Protein AF-A0A644TLH0-F1 (afdb_monomer)

Solvent-accessible surface area (backbone atoms only — not comparable to full-atom values): 19184 Å² total; per-residue (Å²): 138,89,79,56,72,70,63,60,71,69,48,55,77,74,59,47,55,54,53,54,54,54,55,51,55,56,54,61,62,62,65,73,78,76,79,79,93,78,91,78,93,72,91,76,80,85,69,83,78,80,77,68,74,78,76,60,63,67,66,48,51,51,38,40,69,68,60,43,52,69,59,49,42,69,74,47,54,71,69,55,54,52,55,47,61,30,88,72,48,37,76,77,41,52,42,67,34,26,18,48,51,24,23,31,54,29,50,41,22,55,78,67,75,42,67,39,34,65,54,43,41,73,63,51,64,52,53,50,44,50,51,16,35,68,54,47,73,67,53,47,50,54,30,55,59,45,30,70,43,74,60,55,37,6,56,50,27,42,52,28,57,69,32,25,84,68,28,36,82,40,37,65,30,51,53,26,21,51,39,13,36,45,52,27,30,54,77,68,69,49,56,55,56,31,65,82,71,36,72,71,39,76,64,53,82,67,37,50,36,48,90,82,37,51,46,78,66,58,80,91,45,36,74,74,73,37,54,51,27,37,60,37,34,46,34,81,60,45,64,39,91,87,78,65,51,33,38,31,47,63,28,29,31,79,45,52,24,36,28,55,29,67,26,66,59,47,42,62,37,56,42,65,84,51,30,66,45,53,23,62,36,63,50,41,5,8,25,40,34,33,37,23,61,93,75,41,29,34,43,37,43,27,13,21,48,43,64,69,62,55,39,36,37,33,34,40,51,45,22,59,42,28,25,30,11,24,32,18,20,59,23,46,29,92,93,43,46,56,29,35,45,37,34,40,36,36,58,92,74,72,39,63,40,39,19,68,65,47,44,71,71,49,110

Nearest PDB structures (foldseek):
  5uvi-assembly1_A  TM=2.320E-01  e=8.375E+00  Homo sapiens
  5k2a-assembly1_A  TM=2.327E-01  e=7.938E+00  unclassified

Mean predicted aligned error: 9.6 Å

Structure (mmCIF, N/CA/C/O backbone):
data_AF-A0A644TLH0-F1
#
_entry.id   AF-A0A644TLH0-F1
#
loop_
_atom_site.group_PDB
_atom_site.id
_atom_site.type_symbol
_atom_site.label_atom_id
_atom_site.label_alt_id
_atom_site.label_comp_id
_atom_site.label_asym_id
_atom_site.label_entity_id
_atom_site.label_seq_id
_atom_site.pdbx_PDB_ins_code
_atom_site.Cartn_x
_atom_site.Cartn_y
_atom_site.Cartn_z
_atom_site.occupancy
_atom_site.B_iso_or_equiv
_atom_site.auth_seq_id
_atom_site.auth_comp_id
_atom_site.auth_asym_id
_atom_site.auth_atom_id
_atom_site.pdbx_PDB_model_num
ATOM 1 N N . MET A 1 1 ? -8.080 41.846 -27.700 1.00 45.34 1 MET A N 1
ATOM 2 C CA . MET A 1 1 ? -7.594 41.627 -29.084 1.00 45.34 1 MET A CA 1
ATOM 3 C C . MET A 1 1 ? -8.784 41.610 -30.032 1.00 45.34 1 MET A C 1
ATOM 5 O O . MET A 1 1 ? -9.662 40.783 -29.834 1.00 45.34 1 MET A O 1
ATOM 9 N N . LYS A 1 2 ? -8.859 42.507 -31.024 1.00 45.31 2 LYS A N 1
ATOM 10 C CA . LYS A 1 2 ? -9.890 42.445 -32.078 1.00 45.31 2 LYS A CA 1
ATOM 11 C C . LYS A 1 2 ? -9.295 41.754 -33.307 1.00 45.31 2 LYS A C 1
ATOM 13 O O . LYS A 1 2 ? -8.494 42.356 -34.011 1.00 45.31 2 LYS A O 1
ATOM 18 N N . LEU A 1 3 ? -9.665 40.497 -33.542 1.00 58.12 3 LEU A N 1
ATOM 19 C CA . LEU A 1 3 ? -9.470 39.839 -34.838 1.00 58.12 3 LEU A CA 1
ATOM 20 C C . LEU A 1 3 ? -10.599 40.282 -35.776 1.00 58.12 3 LEU A C 1
ATOM 22 O O . LEU A 1 3 ? -11.759 40.316 -35.366 1.00 58.12 3 LEU A O 1
ATOM 26 N N . SER A 1 4 ? -10.271 40.646 -37.017 1.00 74.75 4 SER A N 1
ATOM 27 C CA . SER A 1 4 ? -11.284 40.989 -38.018 1.00 74.75 4 SER A CA 1
ATOM 28 C C . SER A 1 4 ? -12.027 39.729 -38.479 1.00 74.75 4 SER A C 1
ATOM 30 O O . SER A 1 4 ? -11.453 38.642 -38.568 1.00 74.75 4 SER A O 1
ATOM 32 N N . LEU A 1 5 ? -13.318 39.870 -38.793 1.00 61.00 5 LEU A N 1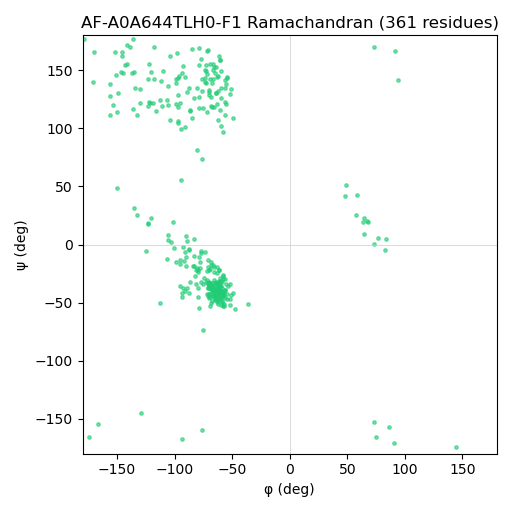
ATOM 33 C CA . LEU A 1 5 ? -14.189 38.762 -39.209 1.00 61.00 5 LEU A CA 1
ATOM 34 C C . LEU A 1 5 ? -13.655 38.025 -40.454 1.00 61.00 5 LEU A C 1
ATOM 36 O O . LEU A 1 5 ? -13.827 36.816 -40.586 1.00 61.00 5 LEU A O 1
ATOM 40 N N . GLN A 1 6 ? -12.931 38.731 -41.327 1.00 62.09 6 GLN A N 1
ATOM 41 C CA . GLN A 1 6 ? -12.282 38.141 -42.501 1.00 62.09 6 GLN A CA 1
ATOM 42 C C . GLN A 1 6 ? -11.127 37.195 -42.132 1.00 62.09 6 GLN A C 1
ATOM 44 O O . GLN A 1 6 ? -10.987 36.147 -42.756 1.00 62.09 6 GLN A O 1
ATOM 49 N N . ALA A 1 7 ? -10.356 37.486 -41.077 1.00 66.25 7 ALA A N 1
ATOM 50 C CA . ALA A 1 7 ? -9.284 36.601 -40.611 1.00 66.25 7 ALA A CA 1
ATOM 51 C C . ALA A 1 7 ? -9.830 35.305 -39.981 1.00 66.25 7 ALA A C 1
ATOM 53 O O . ALA A 1 7 ? -9.238 34.237 -40.125 1.00 66.25 7 ALA A O 1
ATOM 54 N N . PHE A 1 8 ? -10.998 35.369 -39.334 1.00 69.25 8 PHE A N 1
ATOM 55 C CA . PHE A 1 8 ? -11.665 34.190 -38.774 1.00 69.25 8 PHE A CA 1
ATOM 56 C C . PHE A 1 8 ? -12.199 33.249 -39.8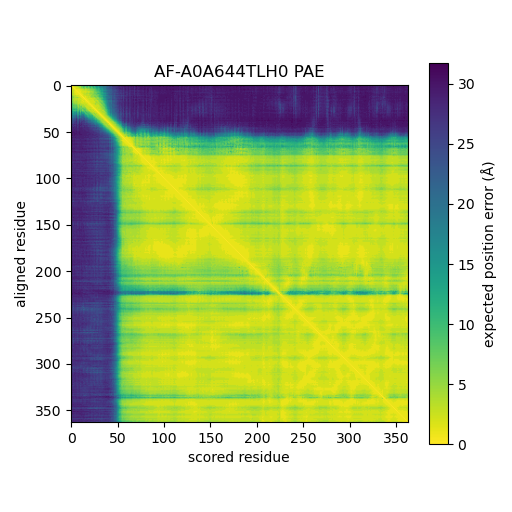66 1.00 69.25 8 PHE A C 1
ATOM 58 O O . PHE A 1 8 ? -12.104 32.024 -39.751 1.00 69.25 8 PHE A O 1
ATOM 65 N N . LEU A 1 9 ? -12.709 33.815 -40.963 1.00 68.12 9 LEU A N 1
ATOM 66 C CA . LEU A 1 9 ? -13.233 33.059 -42.102 1.00 68.12 9 LEU A CA 1
ATOM 67 C C . LEU A 1 9 ? -12.147 32.467 -43.016 1.00 68.12 9 LEU A C 1
ATOM 69 O O . LEU A 1 9 ? -12.481 31.666 -43.886 1.00 68.12 9 LEU A O 1
ATOM 73 N N . ALA A 1 10 ? -10.870 32.790 -42.801 1.00 72.31 10 ALA A N 1
ATOM 74 C CA . ALA A 1 10 ? -9.742 32.174 -43.504 1.00 72.31 10 ALA A CA 1
ATOM 75 C C . ALA A 1 10 ? -9.180 30.928 -42.785 1.00 72.31 10 ALA A C 1
ATOM 77 O O . ALA A 1 10 ? -8.380 30.187 -43.351 1.00 72.31 10 ALA A O 1
ATOM 78 N N . LEU A 1 11 ? -9.596 30.659 -41.541 1.00 66.62 11 LEU A N 1
ATOM 79 C CA . LEU A 1 11 ? -9.111 29.506 -40.776 1.00 66.62 11 LEU A CA 1
ATOM 80 C C . LEU A 1 11 ? -9.715 28.193 -41.291 1.00 66.62 11 LEU A C 1
ATOM 82 O O . LEU A 1 11 ? -10.903 28.134 -41.626 1.00 66.62 11 LEU A O 1
ATOM 86 N N . SER A 1 12 ? -8.922 27.120 -41.291 1.00 65.94 12 SER A N 1
ATOM 87 C CA . SER A 1 12 ? -9.405 25.775 -41.618 1.00 65.94 12 SER A CA 1
ATOM 88 C C . SER A 1 12 ? -10.415 25.268 -40.567 1.00 65.94 12 SER A C 1
ATOM 90 O O . SER A 1 12 ? -10.349 25.681 -39.401 1.00 65.94 12 SER A O 1
ATOM 92 N N . PRO A 1 13 ? -11.353 24.368 -40.934 1.00 70.06 13 PRO A N 1
ATOM 93 C CA . PRO A 1 13 ? -12.424 23.901 -40.047 1.00 70.06 13 PRO A CA 1
ATOM 94 C C . PRO A 1 13 ? -11.982 23.436 -38.643 1.00 70.06 13 PRO A C 1
ATOM 96 O O . PRO A 1 13 ? -12.638 23.829 -37.674 1.00 70.06 13 PRO A O 1
ATOM 99 N N . PRO A 1 14 ? -10.871 22.685 -38.465 1.00 57.22 14 PRO A N 1
ATOM 100 C CA . PRO A 1 14 ? -10.441 22.280 -37.124 1.00 57.22 14 PRO A CA 1
ATOM 101 C C . PRO A 1 14 ? -9.936 23.461 -36.280 1.00 57.22 14 PRO A C 1
ATOM 103 O O . PRO A 1 14 ? -10.187 23.509 -35.078 1.00 57.22 14 PRO A O 1
ATOM 106 N N . LYS A 1 15 ? -9.309 24.474 -36.896 1.00 53.91 15 LYS A N 1
ATOM 107 C CA . LYS A 1 15 ? -8.788 25.654 -36.184 1.00 53.91 15 LYS A CA 1
ATOM 108 C C . LYS A 1 15 ? -9.894 26.620 -35.743 1.00 53.91 15 LYS A C 1
ATOM 110 O O . LYS A 1 15 ? -9.757 27.253 -34.699 1.00 53.91 15 LYS A O 1
ATOM 115 N N . ARG A 1 16 ? -11.026 26.688 -36.462 1.00 65.50 16 ARG A N 1
ATOM 116 C CA . ARG A 1 16 ? -12.204 27.464 -36.012 1.00 65.50 16 ARG A CA 1
ATOM 117 C C . ARG A 1 16 ? -12.857 26.869 -34.768 1.00 65.50 16 ARG A C 1
ATOM 119 O O . ARG A 1 16 ? -13.278 27.623 -33.897 1.00 65.50 16 ARG A O 1
ATOM 126 N N . ARG A 1 17 ? -12.910 25.535 -34.653 1.00 59.62 17 ARG A N 1
ATOM 127 C CA . ARG A 1 17 ? -13.516 24.852 -33.495 1.00 59.62 17 ARG A CA 1
ATOM 128 C C . ARG A 1 17 ? -12.750 25.113 -32.195 1.00 59.62 17 ARG A C 1
ATOM 130 O O . ARG A 1 17 ? -13.375 25.362 -31.171 1.00 59.62 17 ARG A O 1
ATOM 137 N N . ILE A 1 18 ? -11.418 25.149 -32.256 1.00 57.91 18 ILE A N 1
ATOM 138 C CA . ILE A 1 18 ? -10.560 25.444 -31.096 1.00 57.91 18 ILE A CA 1
ATOM 139 C C . ILE A 1 18 ? -10.742 26.897 -30.630 1.00 57.91 18 ILE A C 1
ATOM 141 O O . ILE A 1 18 ? -10.873 27.152 -29.435 1.00 57.91 18 ILE A O 1
ATOM 145 N N . LEU A 1 19 ? -10.824 27.850 -31.565 1.00 55.31 19 LEU A N 1
ATOM 146 C CA . LEU A 1 19 ? -10.970 29.269 -31.224 1.00 55.31 19 LEU A CA 1
ATOM 147 C C . LEU A 1 19 ? -12.356 29.600 -30.633 1.00 55.31 19 LEU A C 1
ATOM 149 O O . LEU A 1 19 ? -12.454 30.411 -29.715 1.00 55.31 19 LEU A O 1
ATOM 153 N N . VAL A 1 20 ? -13.418 28.945 -31.121 1.00 60.56 20 VAL A N 1
ATOM 154 C CA . VAL A 1 20 ? -14.779 29.078 -30.565 1.00 60.56 20 VAL A CA 1
ATOM 155 C C . VAL A 1 20 ? -14.865 28.457 -29.166 1.00 60.56 20 VAL A C 1
ATOM 157 O O . VAL A 1 20 ? -15.481 29.049 -28.284 1.00 60.56 20 VAL A O 1
ATOM 160 N N . GLY A 1 21 ? -14.188 27.327 -28.925 1.00 45.72 21 GLY A N 1
ATOM 161 C CA . GLY A 1 21 ? -14.104 26.714 -27.594 1.00 45.72 21 GLY A CA 1
ATOM 162 C C . GLY A 1 21 ? -13.379 27.592 -26.567 1.00 45.72 21 GLY A C 1
ATOM 163 O O . GLY A 1 21 ? -13.827 27.714 -25.429 1.00 45.72 21 GLY A O 1
ATOM 164 N N . PHE A 1 22 ? -12.307 28.278 -26.977 1.00 46.94 22 PHE A N 1
ATOM 165 C CA . PHE A 1 22 ? -11.545 29.166 -26.091 1.00 46.94 22 PHE A CA 1
ATOM 166 C C . PHE A 1 22 ? -12.316 30.448 -25.728 1.00 46.94 22 PHE A C 1
ATOM 168 O O . PHE A 1 22 ? -12.265 30.903 -24.587 1.00 46.94 22 PHE A O 1
ATOM 175 N N . ALA A 1 23 ? -13.082 31.011 -26.671 1.00 48.94 23 ALA A N 1
ATOM 176 C CA . ALA A 1 23 ? -13.912 32.191 -26.421 1.00 48.94 23 ALA A CA 1
ATOM 177 C C . ALA A 1 23 ? -15.108 31.896 -25.492 1.00 48.94 23 ALA A C 1
ATOM 179 O O . ALA A 1 23 ? -15.481 32.754 -24.691 1.00 48.94 23 ALA A O 1
ATOM 180 N N . LEU A 1 24 ? -15.672 30.682 -25.549 1.00 41.44 24 LEU A N 1
ATOM 181 C CA . LEU A 1 24 ? -16.784 30.276 -24.682 1.00 41.44 24 LEU A CA 1
ATOM 182 C C . LEU A 1 24 ? -16.344 30.070 -23.220 1.00 41.44 24 LEU A C 1
ATOM 184 O O . LEU A 1 24 ? -17.064 30.476 -22.310 1.00 41.44 24 LEU A O 1
ATOM 188 N N . SER A 1 25 ? -15.143 29.526 -22.979 1.00 38.53 25 SER A N 1
ATOM 189 C CA . SER A 1 25 ? -14.607 29.345 -21.615 1.00 38.53 25 SER A CA 1
ATOM 190 C C . SER A 1 25 ? -14.269 30.662 -20.910 1.00 38.53 25 SER A C 1
ATOM 192 O O . SER A 1 25 ? -14.487 30.784 -19.706 1.00 38.53 25 SER A O 1
ATOM 194 N N . VAL A 1 26 ? -13.788 31.674 -21.642 1.00 44.62 26 VAL A N 1
ATOM 195 C CA . VAL A 1 26 ? -13.480 32.996 -21.059 1.00 44.62 26 VAL A CA 1
ATOM 196 C C . VAL A 1 26 ? -14.761 33.763 -20.700 1.00 44.62 26 VAL A C 1
ATOM 198 O O . VAL A 1 26 ? -14.783 34.490 -19.709 1.00 44.62 26 VAL A O 1
ATOM 201 N N . PHE A 1 27 ? -15.857 33.555 -21.437 1.00 38.81 27 PHE A N 1
ATOM 202 C CA . PHE A 1 27 ? -17.151 34.164 -21.109 1.00 38.81 27 PHE A CA 1
ATOM 203 C C . PHE A 1 27 ? -17.842 33.474 -19.920 1.00 38.81 27 PHE A C 1
ATOM 205 O O . PHE A 1 27 ? -18.473 34.147 -19.107 1.00 38.81 27 PHE A O 1
ATOM 212 N N . LEU A 1 28 ? -17.673 32.155 -19.762 1.00 38.03 28 LEU A N 1
ATOM 213 C CA . LEU A 1 28 ? -18.269 31.401 -18.652 1.00 38.03 28 LEU A CA 1
ATOM 214 C C . LEU A 1 28 ? -17.587 31.685 -17.299 1.00 38.03 28 LEU A C 1
ATOM 216 O O . LEU A 1 28 ? -18.261 31.718 -16.273 1.00 38.03 28 LEU A O 1
ATOM 220 N N . PHE A 1 29 ? -16.277 31.963 -17.292 1.00 36.34 29 PHE A N 1
ATOM 221 C CA . PHE A 1 29 ? -15.552 32.356 -16.074 1.00 36.34 29 PHE A CA 1
ATOM 222 C C . PHE A 1 29 ? -15.735 33.836 -15.694 1.00 36.34 29 PHE A C 1
ATOM 224 O O . PHE A 1 29 ? -15.625 34.180 -14.519 1.00 36.34 29 PHE A O 1
ATOM 231 N N . GLY A 1 30 ? -16.066 34.712 -16.650 1.00 32.81 30 GLY A N 1
ATOM 232 C CA . GLY A 1 30 ? -16.293 36.141 -16.395 1.00 32.81 30 GLY A CA 1
ATOM 233 C C . GLY A 1 30 ? -17.651 36.483 -15.765 1.00 32.81 30 GLY A C 1
ATOM 234 O O . GLY A 1 30 ? -17.789 37.541 -15.159 1.00 32.81 30 GLY A O 1
ATOM 235 N N . VAL A 1 31 ? -18.648 35.597 -15.866 1.00 35.03 31 VAL A N 1
ATOM 236 C CA . VAL A 1 31 ? -20.020 35.845 -15.370 1.00 35.03 31 VAL A CA 1
ATOM 237 C C . VAL A 1 31 ? -20.232 35.356 -13.926 1.00 35.03 31 VAL A C 1
ATOM 239 O O . VAL A 1 31 ? -21.165 35.790 -13.259 1.00 35.03 31 VAL A O 1
ATOM 242 N N . ILE A 1 32 ? -19.330 34.533 -13.382 1.00 36.84 32 ILE A N 1
ATOM 243 C CA . ILE A 1 32 ? -19.439 34.011 -12.004 1.00 36.84 32 ILE A CA 1
ATOM 244 C C . ILE A 1 32 ? -18.890 34.997 -10.949 1.00 36.84 32 ILE A C 1
ATOM 246 O O . ILE A 1 32 ? -19.144 34.832 -9.760 1.00 36.84 32 ILE A O 1
ATOM 250 N N . LEU A 1 33 ? -18.218 36.082 -11.354 1.00 34.06 33 LEU A N 1
ATOM 251 C CA . LEU A 1 33 ? -17.591 37.030 -10.421 1.00 34.06 33 LEU A CA 1
ATOM 252 C C . LEU A 1 33 ? -18.373 38.336 -10.178 1.00 34.06 33 LEU A C 1
ATOM 254 O O . LEU A 1 33 ? -17.774 39.314 -9.733 1.00 34.06 33 LEU A O 1
ATOM 258 N N . LEU A 1 34 ? -19.683 38.397 -10.466 1.00 35.44 34 LEU A N 1
ATOM 259 C CA . LEU A 1 34 ? -20.441 39.650 -10.315 1.00 35.44 34 LEU A CA 1
ATOM 260 C C . LEU A 1 34 ? -21.935 39.493 -9.962 1.00 35.44 34 LEU A C 1
ATOM 262 O O . LEU A 1 34 ? -22.784 40.138 -10.562 1.00 35.44 34 LEU A O 1
ATOM 266 N N . VAL A 1 35 ? -22.272 38.670 -8.964 1.00 34.34 35 VAL A N 1
ATOM 267 C CA . VAL A 1 35 ? -23.559 38.710 -8.227 1.00 34.34 35 VAL A CA 1
ATOM 268 C C . VAL A 1 35 ? -23.283 38.133 -6.827 1.00 34.34 35 VAL A C 1
ATOM 270 O O . VAL A 1 35 ? -22.840 37.001 -6.731 1.00 34.34 35 VAL A O 1
ATOM 273 N N . GLY A 1 36 ? -23.453 38.783 -5.679 1.00 30.59 36 GLY A N 1
ATOM 274 C CA . GLY A 1 36 ? -23.939 40.106 -5.337 1.00 30.59 36 GLY A CA 1
ATOM 275 C C . GLY A 1 36 ? -23.670 40.341 -3.842 1.00 30.59 36 GLY A C 1
ATOM 276 O O . GLY A 1 36 ? -23.832 39.444 -3.015 1.00 30.59 36 GLY A O 1
ATOM 277 N N . LEU A 1 37 ? -23.248 41.558 -3.509 1.00 34.75 37 LEU A N 1
ATOM 278 C CA . LEU A 1 37 ? -23.359 42.135 -2.174 1.00 34.75 37 LEU A CA 1
ATOM 279 C C . LEU A 1 37 ? -24.738 42.791 -2.086 1.00 34.75 37 LEU A C 1
ATOM 281 O O . LEU A 1 37 ? -24.991 43.763 -2.790 1.00 34.75 37 LEU A O 1
ATOM 285 N N . SER A 1 38 ? -25.613 42.289 -1.216 1.00 34.06 38 SER A N 1
ATOM 286 C CA . SER A 1 38 ? -26.627 43.133 -0.585 1.00 34.06 38 SER A CA 1
ATOM 287 C C . SER A 1 38 ? -27.083 42.529 0.738 1.00 34.06 38 SER A C 1
ATOM 289 O O . SER A 1 38 ? -27.433 41.354 0.828 1.00 34.06 38 SER A O 1
ATOM 291 N N . ALA A 1 39 ? -27.033 43.366 1.768 1.00 40.16 39 ALA A N 1
ATOM 292 C CA . ALA A 1 39 ? -27.387 43.063 3.140 1.00 40.16 39 ALA A CA 1
ATOM 293 C C . ALA A 1 39 ? -28.897 42.838 3.307 1.00 40.16 39 ALA A C 1
ATOM 295 O O . ALA A 1 39 ? -29.719 43.557 2.741 1.00 40.16 39 ALA A O 1
ATOM 296 N N . SER A 1 40 ? -29.254 41.882 4.162 1.00 34.34 40 SER A N 1
ATOM 297 C CA . SER A 1 40 ? -30.581 41.771 4.763 1.00 34.34 40 SER A CA 1
ATOM 298 C C . SER A 1 40 ? -30.427 41.115 6.131 1.00 34.34 40 SER A C 1
ATOM 300 O O . SER A 1 40 ? -29.962 39.982 6.246 1.00 34.34 40 SER A O 1
ATOM 302 N N . GLY A 1 41 ? -30.726 41.880 7.180 1.00 44.03 41 GLY A N 1
ATOM 303 C CA . GLY A 1 41 ? -30.654 41.423 8.559 1.00 44.03 41 GLY A CA 1
ATOM 304 C C . GLY A 1 41 ? -31.755 40.416 8.870 1.00 44.03 41 GLY A C 1
ATOM 305 O O . GLY A 1 41 ? -32.937 40.701 8.689 1.00 44.03 41 GLY A O 1
ATOM 306 N N . SER A 1 42 ? -31.370 39.268 9.425 1.00 35.16 42 SER A N 1
ATOM 307 C CA . SER A 1 42 ? -32.293 38.365 10.108 1.00 35.16 42 SER A CA 1
ATOM 308 C C . SER A 1 42 ? -31.833 38.160 11.546 1.00 35.16 42 SER A C 1
ATOM 310 O O . SER A 1 42 ? -30.718 37.696 11.783 1.00 35.16 42 SER A O 1
ATOM 312 N N . ARG A 1 43 ? -32.712 38.492 12.498 1.00 42.41 43 ARG A N 1
ATOM 313 C CA . ARG A 1 43 ? -32.613 38.120 13.915 1.00 42.41 43 ARG A CA 1
ATOM 314 C C . ARG A 1 43 ? -32.328 36.622 14.042 1.00 42.41 43 ARG A C 1
ATOM 316 O O . ARG A 1 43 ? -33.224 35.807 13.825 1.00 42.41 43 ARG A O 1
ATOM 323 N N . THR A 1 44 ? -31.117 36.266 14.449 1.00 35.31 44 THR A N 1
ATOM 324 C CA . THR A 1 44 ? -30.821 34.938 14.981 1.00 35.31 44 THR A CA 1
ATOM 325 C C . THR A 1 44 ? -31.377 34.871 16.397 1.00 35.31 44 THR A C 1
ATOM 327 O O . THR A 1 44 ? -30.988 35.645 17.266 1.00 35.31 44 THR A O 1
ATOM 330 N N . LYS A 1 45 ? -32.341 33.975 16.624 1.00 41.00 45 LYS A N 1
ATOM 331 C CA . LYS A 1 45 ? -32.659 33.514 17.976 1.00 41.00 45 LYS A CA 1
ATOM 332 C C . LYS A 1 45 ? -31.442 32.737 18.470 1.00 41.00 45 LYS A C 1
ATOM 334 O O . LYS A 1 45 ? -31.079 31.737 17.852 1.00 41.00 45 LYS A O 1
ATOM 339 N N . ASP A 1 46 ? -30.835 33.217 19.546 1.00 34.84 46 ASP A N 1
ATOM 340 C CA . ASP A 1 46 ? -29.766 32.535 20.264 1.00 34.84 46 ASP A CA 1
ATOM 341 C C . ASP A 1 46 ? -30.281 31.184 20.771 1.00 34.84 46 ASP A C 1
ATOM 343 O O . ASP A 1 46 ? -31.021 31.098 21.752 1.00 34.84 46 ASP A O 1
ATOM 347 N N . PHE A 1 47 ? -29.916 30.110 20.074 1.00 38.91 47 PHE A N 1
ATOM 348 C CA . PHE A 1 47 ? -29.935 28.781 20.664 1.00 38.91 47 PHE A CA 1
ATOM 349 C C . PHE A 1 47 ? -28.683 28.666 21.536 1.00 38.91 47 PHE A C 1
ATOM 351 O O . PHE A 1 47 ? -27.586 28.923 21.031 1.00 38.91 47 PHE A O 1
ATOM 358 N N . PRO A 1 48 ? -28.800 28.299 22.823 1.00 43.91 48 PRO A N 1
ATOM 359 C CA . PRO A 1 48 ? -27.629 28.108 23.657 1.00 43.91 48 PRO A CA 1
ATOM 360 C C . PRO A 1 48 ? -26.785 26.994 23.039 1.00 43.91 48 PRO A C 1
ATOM 362 O O . PRO A 1 48 ? -27.222 25.846 22.932 1.00 43.91 48 PRO A O 1
ATOM 365 N N . ALA A 1 49 ? -25.576 27.349 22.607 1.00 39.94 49 ALA A N 1
ATOM 366 C CA . ALA A 1 49 ? -24.558 26.374 22.277 1.00 39.94 49 ALA A CA 1
ATOM 367 C C . ALA A 1 49 ? -24.365 25.499 23.519 1.00 39.94 49 ALA A C 1
ATOM 369 O O . ALA A 1 49 ? -23.910 25.977 24.558 1.00 39.94 49 ALA A O 1
ATOM 370 N N . SER A 1 50 ? -24.764 24.231 23.421 1.00 39.25 50 SER A N 1
ATOM 371 C CA . SER A 1 50 ? -24.412 23.205 24.395 1.00 39.25 50 SER A CA 1
ATOM 372 C C . SER A 1 50 ? -22.885 23.146 24.449 1.00 39.25 50 SER A C 1
ATOM 374 O O . SER A 1 50 ? -22.230 22.543 23.600 1.00 39.25 50 SER A O 1
ATOM 376 N N . GLN A 1 51 ? -22.309 23.845 25.425 1.00 38.09 51 GLN A N 1
ATOM 377 C CA . GLN A 1 51 ? -20.914 23.705 25.804 1.00 38.09 51 GLN A CA 1
ATOM 378 C C . GLN A 1 51 ? -20.799 22.408 26.598 1.00 38.09 51 GLN A C 1
ATOM 380 O O . GLN A 1 51 ? -20.693 22.417 27.822 1.00 38.09 51 GLN A O 1
ATOM 385 N N . ASN A 1 52 ? -20.873 21.271 25.906 1.00 48.38 52 ASN A N 1
ATOM 386 C CA . ASN A 1 52 ? -20.385 20.041 26.504 1.00 48.38 52 ASN A CA 1
ATOM 387 C C . ASN A 1 52 ? -18.878 20.235 26.725 1.00 48.38 52 ASN A C 1
ATOM 389 O O . ASN A 1 52 ? -18.172 20.541 25.756 1.00 48.38 52 ASN A O 1
ATOM 393 N N . PRO A 1 53 ? -18.379 20.132 27.970 1.00 56.16 53 PRO A N 1
ATOM 394 C CA . PRO A 1 53 ? -16.953 20.244 28.227 1.00 56.16 53 PRO A CA 1
ATOM 395 C C . PRO A 1 53 ? -16.221 19.217 27.365 1.00 56.16 53 PRO A C 1
ATOM 397 O O . PRO A 1 53 ? -16.693 18.088 27.202 1.00 56.16 53 PRO A O 1
ATOM 400 N N . ALA A 1 54 ? -15.092 19.625 26.781 1.00 56.47 54 ALA A N 1
ATOM 401 C CA . ALA A 1 54 ? -14.264 18.719 25.999 1.00 56.47 54 ALA A CA 1
ATOM 402 C C . ALA A 1 54 ? -13.981 17.462 26.844 1.00 56.47 54 ALA A C 1
ATOM 404 O O . ALA A 1 54 ? -13.599 17.602 28.012 1.00 56.47 54 ALA A O 1
ATOM 405 N N . PRO A 1 55 ? -14.211 16.250 26.307 1.00 61.66 55 PRO A N 1
ATOM 406 C CA . PRO A 1 55 ? -14.022 15.029 27.073 1.00 61.66 55 PRO A CA 1
ATOM 407 C C . PRO A 1 55 ? -12.589 14.972 27.609 1.00 61.66 55 PRO A C 1
ATOM 409 O O . PRO A 1 55 ? -11.631 15.266 26.891 1.00 61.66 55 PRO A O 1
ATOM 412 N N . ASN A 1 56 ? -12.448 14.612 28.887 1.00 77.12 56 ASN A N 1
ATOM 413 C CA . ASN A 1 56 ? -11.148 14.433 29.520 1.00 77.12 56 ASN A CA 1
ATOM 414 C C . ASN A 1 56 ? -10.398 13.299 28.801 1.00 77.12 56 ASN A C 1
ATOM 416 O O . ASN A 1 56 ? -10.748 12.127 28.953 1.00 77.12 56 ASN A O 1
ATOM 420 N N . ILE A 1 57 ? -9.382 13.664 28.014 1.00 68.50 57 ILE A N 1
ATOM 421 C CA . ILE A 1 57 ? -8.600 12.745 27.177 1.00 68.50 57 ILE A CA 1
ATOM 422 C C . ILE A 1 57 ? -8.000 11.604 28.012 1.00 68.50 57 ILE A C 1
ATOM 424 O O . ILE A 1 57 ? -7.965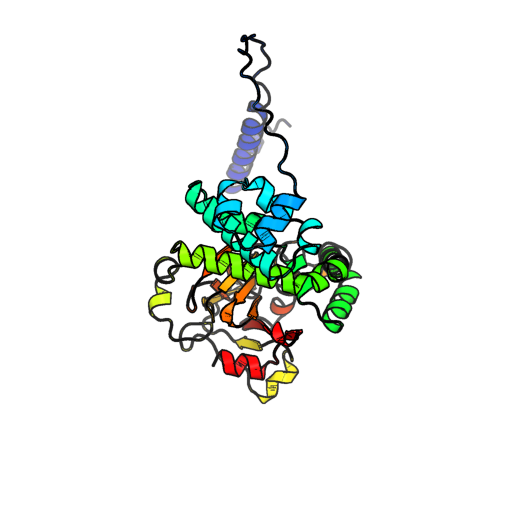 10.473 27.542 1.00 68.50 57 ILE A O 1
ATOM 428 N N . GLU A 1 58 ? -7.611 11.843 29.265 1.00 72.50 58 GLU A N 1
ATOM 429 C CA . GLU A 1 58 ? -7.038 10.798 30.125 1.00 72.50 58 GLU A CA 1
ATOM 430 C C . GLU A 1 58 ? -8.071 9.745 30.551 1.00 72.50 58 GLU A C 1
ATOM 432 O O . GLU A 1 58 ? -7.811 8.544 30.481 1.00 72.50 58 GLU A O 1
ATOM 437 N N . ALA A 1 59 ? -9.284 10.168 30.921 1.00 73.00 59 ALA A N 1
ATOM 438 C CA . ALA A 1 59 ? -10.372 9.237 31.245 1.00 73.00 59 ALA A CA 1
ATOM 439 C C . ALA A 1 59 ? -10.771 8.390 30.022 1.00 73.00 59 ALA A C 1
ATOM 441 O O . ALA A 1 59 ? -11.115 7.207 30.123 1.00 73.00 59 ALA A O 1
ATOM 442 N N . LEU A 1 60 ? -10.674 9.000 28.844 1.00 71.88 60 LEU A N 1
ATOM 443 C CA . LEU A 1 60 ? -10.937 8.360 27.572 1.00 71.88 60 LEU A CA 1
ATOM 444 C C . LEU A 1 60 ? -9.866 7.326 27.202 1.00 71.88 60 LEU A C 1
ATOM 446 O O . LEU A 1 60 ? -10.201 6.201 26.837 1.00 71.88 60 LEU A O 1
ATOM 450 N N . LEU A 1 61 ? -8.587 7.678 27.352 1.00 73.88 61 LEU A N 1
ATOM 451 C CA . LEU A 1 61 ? -7.469 6.749 27.189 1.00 73.88 61 LEU A CA 1
ATOM 452 C C . LEU A 1 61 ? -7.577 5.582 28.177 1.00 73.88 61 LEU A C 1
ATOM 454 O O . LEU A 1 61 ? -7.301 4.446 27.802 1.00 73.88 61 LEU A O 1
ATOM 458 N N . GLY A 1 62 ? -8.064 5.824 29.398 1.00 77.75 62 GLY A N 1
ATOM 459 C CA . GLY A 1 62 ? -8.407 4.766 30.351 1.00 77.75 62 GLY A CA 1
ATOM 460 C C . GLY A 1 62 ? -9.464 3.791 29.816 1.00 77.75 62 GLY A C 1
ATOM 461 O O . GLY A 1 62 ? -9.283 2.579 29.911 1.00 77.75 62 GLY A O 1
ATOM 462 N N . SER A 1 63 ? -10.527 4.300 29.184 1.00 77.25 63 SER A N 1
ATOM 463 C CA . SER A 1 63 ? -11.584 3.468 28.577 1.00 77.25 63 SER A CA 1
ATOM 464 C C . SER A 1 63 ? -11.088 2.673 27.362 1.00 77.25 63 SER A C 1
ATOM 466 O O . SER A 1 63 ? -11.463 1.514 27.186 1.00 77.25 63 SER A O 1
ATOM 468 N N . ILE A 1 64 ? -10.206 3.276 26.557 1.00 80.38 64 ILE A N 1
ATOM 469 C CA . ILE A 1 64 ? -9.537 2.626 25.420 1.00 80.38 64 ILE A CA 1
ATOM 470 C C . ILE A 1 64 ? -8.638 1.486 25.903 1.00 80.38 64 ILE A C 1
ATOM 472 O O . ILE A 1 64 ? -8.747 0.371 25.396 1.00 80.38 64 ILE A O 1
ATOM 476 N N . ARG A 1 65 ? -7.819 1.729 26.932 1.00 80.75 65 ARG A N 1
ATOM 477 C CA . ARG A 1 65 ? -6.952 0.709 27.546 1.00 80.75 65 ARG A CA 1
ATOM 478 C C . ARG A 1 65 ? -7.744 -0.427 28.186 1.00 80.75 65 ARG A C 1
ATOM 480 O O . ARG A 1 65 ? -7.302 -1.570 28.158 1.00 80.75 65 ARG A O 1
ATOM 487 N N . ALA A 1 66 ? -8.923 -0.128 28.729 1.00 80.69 66 ALA A N 1
ATOM 488 C CA . ALA A 1 66 ? -9.847 -1.134 29.246 1.00 80.69 66 ALA A CA 1
ATOM 489 C C . ALA A 1 66 ? -10.562 -1.935 28.138 1.00 80.69 66 ALA A C 1
ATOM 491 O O . ALA A 1 66 ? -11.287 -2.878 28.445 1.00 80.69 66 ALA A O 1
ATOM 492 N N . GLY A 1 67 ? -10.395 -1.563 26.862 1.00 79.25 67 GLY A N 1
ATOM 493 C CA . GLY A 1 67 ? -11.028 -2.238 25.729 1.00 79.25 67 GLY A CA 1
ATOM 494 C C . GLY A 1 67 ? -12.548 -2.068 25.667 1.00 79.25 67 GLY A C 1
ATOM 495 O O . GLY A 1 67 ? -13.219 -2.858 25.005 1.00 79.25 67 GLY A O 1
ATOM 496 N N . ASN A 1 68 ? -13.111 -1.062 26.347 1.00 85.94 68 ASN A N 1
ATOM 497 C CA . ASN A 1 68 ? -14.557 -0.852 26.397 1.00 85.94 68 ASN A CA 1
ATOM 498 C C . ASN A 1 68 ? -15.052 -0.146 25.125 1.00 85.94 68 ASN A C 1
ATOM 500 O O . ASN A 1 68 ? -15.234 1.072 25.087 1.00 85.94 68 ASN A O 1
ATOM 504 N N . LEU A 1 69 ? -15.236 -0.934 24.068 1.00 83.81 69 LEU A N 1
ATOM 505 C CA . LEU A 1 69 ? -15.626 -0.462 22.742 1.00 83.81 69 LEU A CA 1
ATOM 506 C C . LEU A 1 69 ? -16.953 0.310 22.752 1.00 83.81 69 LEU A C 1
ATOM 508 O O . LEU A 1 69 ? -17.019 1.401 22.188 1.00 83.81 69 LEU A O 1
ATOM 512 N N . ASP A 1 70 ? -17.965 -0.194 23.459 1.00 83.81 70 ASP A N 1
ATOM 513 C CA . ASP A 1 70 ? -19.284 0.442 23.546 1.00 83.81 70 ASP A CA 1
ATOM 514 C C . ASP A 1 70 ? -19.200 1.835 24.176 1.00 83.81 70 ASP A C 1
ATOM 516 O O . ASP A 1 70 ? -19.801 2.791 23.673 1.00 83.81 70 ASP A O 1
ATOM 520 N N . ALA A 1 71 ? -18.405 1.988 25.240 1.00 83.19 71 ALA A N 1
ATOM 521 C CA . ALA A 1 71 ? -18.176 3.287 25.863 1.00 83.19 71 ALA A CA 1
ATOM 522 C C . ALA A 1 71 ? -17.500 4.267 24.895 1.00 83.19 71 ALA A C 1
ATOM 524 O O . ALA A 1 71 ? -17.879 5.434 24.840 1.00 83.19 71 ALA A O 1
ATOM 525 N N . ILE A 1 72 ? -16.537 3.816 24.089 1.00 82.00 72 ILE A N 1
ATOM 526 C CA . ILE A 1 72 ? -15.843 4.662 23.104 1.00 82.00 72 ILE A CA 1
ATOM 527 C C . ILE A 1 72 ? -16.807 5.077 21.989 1.00 82.00 72 ILE A C 1
ATOM 529 O O . ILE A 1 72 ? -16.915 6.261 21.666 1.00 82.00 72 ILE A O 1
ATOM 533 N N . VAL A 1 73 ? -17.542 4.118 21.423 1.00 83.06 73 VAL A N 1
ATOM 534 C CA . VAL A 1 73 ? -18.483 4.351 20.319 1.00 83.06 73 VAL A CA 1
ATOM 535 C C . VAL A 1 73 ? -19.635 5.255 20.751 1.00 83.06 73 VAL A C 1
ATOM 537 O O . VAL A 1 73 ? -20.119 6.051 19.946 1.00 83.06 73 VAL A O 1
ATOM 540 N N . THR A 1 74 ? -20.069 5.199 22.007 1.00 85.88 74 THR A N 1
ATOM 541 C CA . THR A 1 74 ? -21.112 6.097 22.521 1.00 85.88 74 THR A CA 1
ATOM 542 C C . THR A 1 74 ? -20.567 7.479 22.880 1.00 85.88 74 THR A C 1
ATOM 544 O O . THR A 1 74 ? -21.159 8.479 22.471 1.00 85.88 74 THR A O 1
ATOM 547 N N . SER A 1 75 ? -19.426 7.556 23.571 1.00 85.94 75 SER A N 1
ATOM 548 C CA . SER A 1 75 ? -18.903 8.813 24.129 1.00 85.94 75 SER A CA 1
ATOM 549 C C . SER A 1 75 ? -18.126 9.689 23.146 1.00 85.94 75 SER A C 1
ATOM 551 O O . SER A 1 75 ? -18.116 10.908 23.313 1.00 85.94 75 SER A O 1
ATOM 553 N N . LEU A 1 76 ? -17.498 9.115 22.113 1.00 88.38 76 LEU A N 1
ATOM 554 C CA . LEU A 1 76 ? -16.663 9.879 21.186 1.00 88.38 76 LEU A CA 1
ATOM 555 C C . LEU A 1 76 ? -17.357 10.265 19.898 1.00 88.38 76 LEU A C 1
ATOM 557 O O . LEU A 1 76 ? -18.090 9.482 19.284 1.00 88.38 76 LEU A O 1
ATOM 561 N N . SER A 1 77 ? -17.045 11.471 19.423 1.00 92.81 77 SER A N 1
ATOM 562 C CA . SER A 1 77 ? -17.314 11.834 18.042 1.00 92.81 77 SER A CA 1
ATOM 563 C C . SER A 1 77 ? -16.276 11.204 17.109 1.00 92.81 77 SER A C 1
ATOM 565 O O . SER A 1 77 ? -15.157 10.866 17.497 1.00 92.81 77 SER A O 1
ATOM 567 N N . ILE A 1 78 ? -16.624 11.105 15.827 1.00 93.38 78 ILE A N 1
ATOM 568 C CA . ILE A 1 78 ? -15.669 10.707 14.784 1.00 93.38 78 ILE A CA 1
ATOM 569 C C . ILE A 1 78 ? -14.454 11.641 14.774 1.00 93.38 78 ILE A C 1
ATOM 571 O O . ILE A 1 78 ? -13.331 11.181 14.603 1.00 93.38 78 ILE A O 1
ATOM 575 N N . THR A 1 79 ? -14.662 12.942 14.979 1.00 94.31 79 THR A N 1
ATOM 576 C CA . THR A 1 79 ? -13.577 13.929 15.013 1.00 94.31 79 THR A CA 1
ATOM 577 C C . THR A 1 79 ? -12.592 13.644 16.144 1.00 94.31 79 THR A C 1
ATOM 579 O O . THR A 1 79 ? -11.390 13.789 15.940 1.00 94.31 79 THR A O 1
ATOM 582 N N . ASP A 1 80 ? -13.076 13.199 17.303 1.00 92.50 80 ASP A N 1
ATOM 583 C CA . ASP A 1 80 ? -12.216 12.863 18.441 1.00 92.50 80 ASP A CA 1
ATOM 584 C C . ASP A 1 80 ? -11.385 11.612 18.152 1.00 92.50 80 ASP A C 1
ATOM 586 O O . ASP A 1 80 ? -10.169 11.633 18.328 1.00 92.50 80 ASP A O 1
ATOM 590 N N . ILE A 1 81 ? -12.005 10.564 17.598 1.00 92.25 81 ILE A N 1
ATOM 591 C CA . ILE A 1 81 ? -11.286 9.347 17.192 1.00 92.25 81 ILE A CA 1
ATOM 592 C C . ILE A 1 81 ? -10.215 9.681 16.141 1.00 92.25 81 ILE A C 1
ATOM 594 O O . ILE A 1 81 ? -9.070 9.250 16.265 1.00 92.25 81 ILE A O 1
ATOM 598 N N . LYS A 1 82 ? -10.543 10.515 15.142 1.00 94.62 82 LYS A N 1
ATOM 599 C CA . LYS A 1 82 ? -9.570 10.968 14.134 1.00 94.62 82 LYS A CA 1
ATOM 600 C C . LYS A 1 82 ? -8.381 11.701 14.758 1.00 94.62 82 LYS A C 1
ATOM 602 O O . LYS A 1 82 ? -7.256 11.490 14.319 1.00 94.62 82 LYS A O 1
ATOM 607 N N . LYS A 1 83 ? -8.610 12.548 15.767 1.00 93.19 83 LYS A N 1
ATOM 608 C CA . LYS A 1 83 ? -7.534 13.261 16.477 1.00 93.19 83 LYS A CA 1
ATOM 609 C C . LYS A 1 83 ? -6.621 12.312 17.253 1.00 93.19 83 LYS A C 1
ATOM 611 O O . LYS A 1 83 ? -5.428 12.566 17.305 1.00 93.19 83 LYS A O 1
ATOM 616 N N . LEU A 1 84 ? -7.159 11.236 17.829 1.00 92.81 84 LEU A N 1
ATOM 617 C CA . LEU A 1 84 ? -6.363 10.231 18.549 1.00 92.81 84 LEU A CA 1
ATOM 618 C C . LEU A 1 84 ? -5.501 9.377 17.610 1.00 92.81 84 LEU A C 1
ATOM 620 O O . LEU A 1 84 ? -4.405 8.976 17.982 1.00 92.81 84 LEU A O 1
ATOM 624 N N . ILE A 1 85 ? -5.992 9.116 16.396 1.00 94.56 85 ILE A N 1
ATOM 625 C CA . ILE A 1 85 ? -5.268 8.369 15.356 1.00 94.56 85 ILE A CA 1
ATOM 626 C C . ILE A 1 85 ? -4.233 9.253 14.635 1.00 94.56 85 ILE A C 1
ATOM 628 O O . ILE A 1 85 ? -3.283 8.749 14.040 1.00 94.56 85 ILE A O 1
ATOM 632 N N . ALA A 1 86 ? -4.391 10.576 14.672 1.00 93.25 86 ALA A N 1
ATOM 633 C CA . ALA A 1 86 ? -3.448 11.490 14.045 1.00 93.25 86 ALA A CA 1
ATOM 634 C C . ALA A 1 86 ? -2.095 11.517 14.778 1.00 93.25 86 ALA A C 1
ATOM 636 O O . ALA A 1 86 ? -1.988 11.259 15.976 1.00 93.25 86 ALA A O 1
ATOM 637 N N . PHE A 1 87 ? -1.040 11.880 14.050 1.00 87.50 87 PHE A N 1
ATOM 638 C CA . PHE A 1 87 ? 0.242 12.221 14.660 1.00 87.50 87 PHE A CA 1
ATOM 639 C C . PHE A 1 87 ? 0.143 13.591 15.369 1.00 87.50 87 PHE A C 1
ATOM 641 O O . PHE A 1 87 ? -0.414 14.519 14.778 1.00 87.50 87 PHE A O 1
ATOM 648 N N . PRO A 1 88 ? 0.738 13.774 16.568 1.00 90.69 88 PRO A N 1
ATOM 649 C CA . PRO A 1 88 ? 1.576 12.819 17.306 1.00 90.69 88 PRO A CA 1
ATOM 650 C C . PRO A 1 88 ? 0.819 11.852 18.228 1.00 90.69 88 PRO A C 1
ATOM 652 O O . PRO A 1 88 ? 1.454 10.977 18.805 1.00 90.69 88 PRO A O 1
ATOM 655 N N . GLN A 1 89 ? -0.499 11.982 18.392 1.00 92.69 89 GLN A N 1
ATOM 656 C CA . GLN A 1 89 ? -1.279 11.236 19.389 1.00 92.69 89 GLN A CA 1
ATOM 657 C C . GLN A 1 89 ? -1.173 9.718 19.226 1.00 92.69 89 GLN A C 1
ATOM 659 O O . GLN A 1 89 ? -1.039 9.018 20.224 1.00 92.69 89 GLN A O 1
ATOM 664 N N . ILE A 1 90 ? -1.134 9.203 17.996 1.00 94.75 90 ILE A N 1
ATOM 665 C CA . ILE A 1 90 ? -0.971 7.761 17.768 1.00 94.75 90 ILE A CA 1
ATOM 666 C C . ILE A 1 90 ? 0.315 7.192 18.386 1.00 94.75 90 ILE A C 1
ATOM 668 O O . ILE A 1 90 ? 0.350 6.023 18.753 1.00 94.75 90 ILE A O 1
ATOM 672 N N . ALA A 1 91 ? 1.357 8.011 18.567 1.00 94.25 91 ALA A N 1
ATOM 673 C CA . ALA A 1 91 ? 2.621 7.578 19.157 1.00 94.25 91 ALA A CA 1
ATOM 674 C C . ALA A 1 91 ? 2.521 7.219 20.648 1.00 94.25 91 ALA A C 1
ATOM 676 O O . ALA A 1 91 ? 3.406 6.540 21.160 1.00 94.25 91 ALA A O 1
ATOM 677 N N . SER A 1 92 ? 1.468 7.655 21.348 1.00 92.62 92 SER A N 1
ATOM 678 C CA . SER A 1 92 ? 1.233 7.292 22.751 1.00 92.62 92 SER A CA 1
ATOM 679 C C . SER A 1 92 ? 0.346 6.056 22.922 1.00 92.62 92 SER A C 1
ATOM 681 O O . SER A 1 92 ? 0.106 5.627 24.054 1.00 92.62 92 SER A O 1
ATOM 683 N N . LEU A 1 93 ? -0.150 5.482 21.821 1.00 93.25 93 LEU A N 1
ATOM 684 C CA . LEU A 1 93 ? -1.016 4.311 21.843 1.00 93.25 93 LEU A CA 1
ATOM 685 C C . LEU A 1 93 ? -0.194 3.023 21.802 1.00 93.25 93 LEU A C 1
ATOM 687 O O . LEU A 1 93 ? 0.658 2.830 20.933 1.00 93.25 93 LEU A O 1
ATOM 691 N N . ASP A 1 94 ? -0.516 2.099 22.705 1.00 94.56 94 ASP A N 1
ATOM 692 C CA . ASP A 1 94 ? -0.132 0.700 22.550 1.00 94.56 94 ASP A CA 1
ATOM 693 C C . ASP A 1 94 ? -0.959 0.023 21.436 1.00 94.56 94 ASP A C 1
ATOM 695 O O . ASP A 1 94 ? -1.983 0.542 20.976 1.00 94.56 94 ASP A O 1
ATOM 699 N N . GLY A 1 95 ? -0.523 -1.162 20.998 1.00 95.19 95 GLY A N 1
ATOM 700 C CA . GLY A 1 95 ? -1.194 -1.892 19.920 1.00 95.19 95 GLY A CA 1
ATOM 701 C C . GLY A 1 95 ? -2.646 -2.278 20.240 1.00 95.19 95 GLY A C 1
ATOM 702 O O . GLY A 1 95 ? -3.501 -2.218 19.360 1.00 95.19 95 GLY A O 1
ATOM 703 N N . GLY A 1 96 ? -2.964 -2.620 21.492 1.00 95.50 96 GLY A N 1
ATOM 704 C CA . GLY A 1 96 ? -4.335 -2.943 21.897 1.00 95.50 96 GLY A CA 1
ATOM 705 C C . GLY A 1 96 ? -5.253 -1.728 21.776 1.00 95.50 96 GLY A C 1
ATOM 706 O O . GLY A 1 96 ? -6.304 -1.800 21.137 1.00 95.50 96 GLY A O 1
ATOM 707 N N . SER A 1 97 ? -4.803 -0.590 22.301 1.00 94.88 97 SER A N 1
ATOM 708 C CA . SER A 1 97 ? -5.489 0.699 22.215 1.00 94.88 97 SER A CA 1
ATOM 709 C C . SER A 1 97 ? -5.716 1.140 20.763 1.00 94.88 97 SER A C 1
ATOM 711 O O . SER A 1 97 ? -6.823 1.544 20.398 1.00 94.88 97 SER A O 1
ATOM 713 N N . ALA A 1 98 ? -4.697 1.015 19.907 1.00 97.31 98 ALA A N 1
ATOM 714 C CA . ALA A 1 98 ? -4.801 1.346 18.487 1.00 97.31 98 ALA A CA 1
ATOM 715 C C . ALA A 1 98 ? -5.805 0.446 17.751 1.00 97.31 98 ALA A C 1
ATOM 717 O O . ALA A 1 98 ? -6.639 0.943 16.992 1.00 97.31 98 ALA A O 1
ATOM 718 N N . ARG A 1 99 ? -5.797 -0.864 18.028 1.00 97.88 99 ARG A N 1
ATOM 719 C CA . ARG A 1 99 ? -6.766 -1.812 17.458 1.00 97.88 99 ARG A CA 1
ATOM 720 C C . ARG A 1 99 ? -8.201 -1.478 17.858 1.00 97.88 99 ARG A C 1
ATOM 722 O O . ARG A 1 99 ? -9.084 -1.445 17.001 1.00 97.88 99 ARG A O 1
ATOM 729 N N . VAL A 1 100 ? -8.435 -1.190 19.139 1.00 96.00 100 VAL A N 1
ATOM 730 C CA . VAL A 1 100 ? -9.759 -0.797 19.647 1.00 96.00 100 VAL A CA 1
ATOM 731 C C . VAL A 1 100 ? -10.241 0.486 18.968 1.00 96.00 100 VAL A C 1
ATOM 733 O O . VAL A 1 100 ? -11.385 0.539 18.523 1.00 96.00 100 VAL A O 1
ATOM 736 N N . LEU A 1 101 ? -9.374 1.492 18.812 1.00 96.38 101 LEU A N 1
ATOM 737 C CA . LEU A 1 101 ? -9.719 2.732 18.109 1.00 96.38 101 LEU A CA 1
ATOM 738 C C . LEU A 1 101 ? -10.035 2.510 16.629 1.00 96.38 101 LEU A C 1
ATOM 740 O O . LEU A 1 101 ? -10.973 3.121 16.111 1.00 96.38 101 LEU A O 1
ATOM 744 N N . GLY A 1 102 ? -9.300 1.619 15.960 1.00 97.88 102 GLY A N 1
ATOM 745 C CA . GLY A 1 102 ? -9.581 1.245 14.576 1.00 97.88 102 GLY A CA 1
ATOM 746 C C . GLY A 1 102 ? -10.985 0.666 14.427 1.00 97.88 102 GLY A C 1
ATOM 747 O O . GLY A 1 102 ? -11.782 1.145 13.618 1.00 97.88 102 GLY A O 1
ATOM 748 N N . LYS A 1 103 ? -11.327 -0.300 15.284 1.00 97.88 103 LYS A N 1
ATOM 749 C CA . LYS A 1 103 ? -12.659 -0.913 15.304 1.00 97.88 103 LYS A CA 1
ATOM 750 C C . LYS A 1 103 ? -13.753 0.107 15.645 1.00 97.88 103 LYS A C 1
ATOM 752 O O . LYS A 1 103 ? -14.760 0.185 14.942 1.00 97.88 103 LYS A O 1
ATOM 757 N N . ALA A 1 104 ? -13.518 0.949 16.654 1.00 96.19 104 ALA A N 1
ATOM 758 C CA . ALA A 1 104 ? -14.451 1.990 17.082 1.00 96.19 104 ALA A CA 1
ATOM 759 C C . ALA A 1 104 ? -14.757 3.004 15.971 1.00 96.19 104 ALA A C 1
ATOM 761 O O . ALA A 1 104 ? -15.904 3.425 15.826 1.00 96.19 104 ALA A O 1
ATOM 762 N N . LEU A 1 105 ? -13.761 3.390 15.162 1.00 97.69 105 LEU A N 1
ATOM 763 C CA . LEU A 1 105 ? -13.969 4.302 14.035 1.00 97.69 105 LEU A CA 1
ATOM 764 C C . LEU A 1 105 ? -14.968 3.724 13.024 1.00 97.69 105 LEU A C 1
ATOM 766 O O . LEU A 1 105 ? -15.847 4.447 12.547 1.00 97.69 105 LEU A O 1
ATOM 770 N N . VAL A 1 106 ? -14.843 2.429 12.718 1.00 98.12 106 VAL A N 1
ATOM 771 C CA . VAL A 1 106 ? -15.721 1.733 11.770 1.00 98.12 106 VAL A CA 1
ATOM 772 C C . VAL A 1 106 ? -17.133 1.600 12.324 1.00 98.12 106 VAL A C 1
ATOM 774 O O . VAL A 1 106 ? -18.085 2.000 11.657 1.00 98.12 106 VAL A O 1
ATOM 777 N N . GLU A 1 107 ? -17.280 1.115 13.555 1.00 96.56 107 GLU A N 1
ATOM 778 C CA . GLU A 1 107 ? -18.594 0.968 14.193 1.00 96.56 107 GLU A CA 1
ATOM 779 C C . GLU A 1 107 ? -19.303 2.317 14.337 1.00 96.56 107 GLU A C 1
ATOM 781 O O . GLU A 1 107 ? -20.480 2.448 13.999 1.00 96.56 107 GLU A O 1
ATOM 786 N N . LYS A 1 108 ? -18.573 3.367 14.735 1.00 95.44 108 LYS A N 1
ATOM 787 C CA . LYS A 1 108 ? -19.121 4.725 14.803 1.00 95.44 108 LYS A CA 1
ATOM 788 C C . LYS A 1 108 ? -19.576 5.217 13.431 1.00 95.44 108 LYS A C 1
ATOM 790 O O . LYS A 1 108 ? -20.618 5.870 13.347 1.00 95.44 108 LYS A O 1
ATOM 795 N N . ALA A 1 109 ? -18.825 4.932 12.365 1.00 97.06 109 ALA A N 1
ATOM 796 C CA . ALA A 1 109 ? -19.227 5.291 11.008 1.00 97.06 109 ALA A CA 1
ATOM 797 C C . ALA A 1 109 ? -20.533 4.595 10.612 1.00 97.06 109 ALA A C 1
ATOM 799 O O . ALA A 1 109 ? -21.459 5.281 10.181 1.00 97.06 109 ALA A O 1
ATOM 800 N N . ILE A 1 110 ? -20.628 3.280 10.839 1.00 95.88 110 ILE A N 1
ATOM 801 C CA . ILE A 1 110 ? -21.818 2.471 10.541 1.00 95.88 110 ILE A CA 1
ATOM 802 C C . ILE A 1 110 ? -23.033 2.990 11.321 1.00 95.88 110 ILE A C 1
ATOM 804 O O . ILE A 1 110 ? -24.046 3.327 10.710 1.00 95.88 110 ILE A O 1
ATOM 808 N N . HIS A 1 111 ? -22.918 3.157 12.643 1.00 94.56 111 HIS A N 1
ATOM 809 C CA . HIS A 1 111 ? -24.001 3.685 13.486 1.00 94.56 111 HIS A CA 1
ATOM 810 C C . HIS A 1 111 ? -24.433 5.103 13.096 1.00 94.56 111 HIS A C 1
ATOM 812 O O . HIS A 1 111 ? -25.589 5.473 13.272 1.00 94.56 111 HIS A O 1
ATOM 818 N N . SER A 1 112 ? -23.515 5.900 12.547 1.00 95.06 112 SER A N 1
ATOM 819 C CA . SER A 1 112 ? -23.802 7.265 12.093 1.00 95.06 112 SER A CA 1
ATOM 820 C C . SER A 1 112 ? -24.259 7.336 10.628 1.00 95.06 112 SER A C 1
ATOM 822 O O . SER A 1 112 ? -24.329 8.437 10.081 1.00 95.06 112 SER A O 1
ATOM 824 N N . GLY A 1 113 ? -24.491 6.199 9.958 1.00 96.12 113 GLY A N 1
ATOM 825 C CA . GLY A 1 113 ? -24.869 6.142 8.541 1.00 96.12 113 GLY A CA 1
ATOM 826 C C . GLY A 1 113 ? -23.801 6.677 7.577 1.00 96.12 113 GLY A C 1
ATOM 827 O O . GLY A 1 113 ? -24.109 7.044 6.443 1.00 96.12 113 GLY A O 1
ATOM 828 N N . LYS A 1 114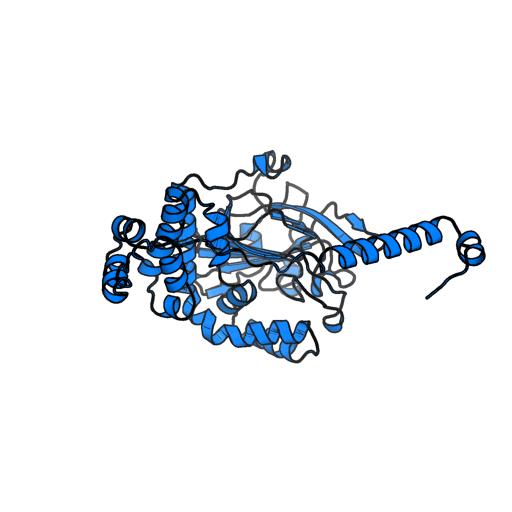 ? -22.540 6.771 8.015 1.00 97.25 114 LYS A N 1
ATOM 829 C CA . LYS A 1 114 ? -21.414 7.233 7.194 1.00 97.25 114 LYS A CA 1
ATOM 830 C C . LYS A 1 114 ? -20.726 6.051 6.523 1.00 97.25 114 LYS A C 1
ATOM 832 O O . LYS A 1 114 ? -20.721 4.942 7.039 1.00 97.25 114 LYS A O 1
ATOM 837 N N . ASN A 1 115 ? -20.090 6.310 5.383 1.00 97.75 115 ASN A N 1
ATOM 838 C CA . ASN A 1 115 ? -19.288 5.306 4.691 1.00 97.75 115 ASN A CA 1
ATOM 839 C C . ASN A 1 115 ? -17.977 5.041 5.475 1.00 97.75 115 ASN A C 1
ATOM 841 O O . ASN A 1 115 ? -17.160 5.966 5.583 1.00 97.75 115 ASN A O 1
ATOM 845 N N . PRO A 1 116 ? -17.771 3.832 6.034 1.00 98.12 116 PRO A N 1
ATOM 846 C CA . PRO A 1 116 ? -16.599 3.537 6.854 1.00 98.12 116 PRO A CA 1
ATOM 847 C C . PRO A 1 116 ? -15.298 3.538 6.046 1.00 98.12 116 PRO A C 1
ATOM 849 O O . PRO A 1 116 ? -14.293 4.038 6.540 1.00 98.12 116 PRO A O 1
ATOM 852 N N . GLU A 1 117 ? -15.309 3.076 4.793 1.00 98.31 117 GLU A N 1
ATOM 853 C CA . GLU A 1 117 ? -14.104 2.984 3.958 1.00 98.31 117 GLU A CA 1
ATOM 854 C C . GLU A 1 117 ? -13.516 4.374 3.671 1.00 98.31 117 GLU A C 1
ATOM 856 O O . GLU A 1 117 ? -12.321 4.601 3.846 1.00 98.31 117 GLU A O 1
ATOM 861 N N . ARG A 1 118 ? -14.363 5.355 3.329 1.00 98.00 118 ARG A N 1
ATOM 862 C CA . ARG A 1 118 ? -13.962 6.764 3.155 1.00 98.00 118 ARG A CA 1
ATOM 863 C C . ARG A 1 118 ? -13.426 7.371 4.445 1.00 98.00 118 ARG A C 1
ATOM 865 O O . ARG A 1 118 ? -12.538 8.222 4.401 1.00 98.00 118 ARG A O 1
ATOM 872 N N . LEU A 1 119 ? -13.986 6.981 5.589 1.00 97.81 119 LEU A N 1
ATOM 873 C CA . LEU A 1 119 ? -13.530 7.495 6.872 1.00 97.81 119 LEU A CA 1
ATOM 874 C C . LEU A 1 119 ? -12.151 6.938 7.228 1.00 97.81 119 LEU A C 1
ATOM 876 O O . LEU A 1 119 ? -11.281 7.725 7.603 1.00 97.81 119 LEU A O 1
ATOM 880 N N . ILE A 1 120 ? -11.942 5.634 7.030 1.00 98.50 120 ILE A N 1
ATOM 881 C CA . ILE A 1 120 ? -10.636 4.982 7.160 1.00 98.50 120 ILE A CA 1
ATOM 882 C C . ILE A 1 120 ? -9.626 5.645 6.223 1.00 98.50 120 ILE A C 1
ATOM 884 O O . ILE A 1 120 ? -8.582 6.095 6.683 1.00 98.50 120 ILE A O 1
ATOM 888 N N . ALA A 1 121 ? -9.958 5.805 4.938 1.00 98.31 121 ALA A N 1
ATOM 889 C CA . ALA A 1 121 ? -9.088 6.459 3.959 1.00 98.31 121 ALA A CA 1
ATOM 890 C C . ALA A 1 121 ? -8.608 7.844 4.421 1.00 98.31 121 ALA A C 1
ATOM 892 O O . ALA A 1 121 ? -7.479 8.236 4.155 1.00 98.31 121 ALA A O 1
ATOM 893 N N . SER A 1 122 ? -9.451 8.575 5.157 1.00 97.38 122 SER A N 1
ATOM 894 C CA . SER A 1 122 ? -9.126 9.907 5.676 1.00 97.38 122 SER A CA 1
ATOM 895 C C . SER A 1 122 ? -8.207 9.929 6.907 1.00 97.38 122 SER A C 1
ATOM 897 O O . SER A 1 122 ? -7.872 11.021 7.372 1.00 97.38 122 SER A O 1
ATOM 899 N N . VAL A 1 123 ? -7.876 8.766 7.477 1.00 97.62 123 VAL A N 1
ATOM 900 C CA . VAL A 1 123 ? -6.967 8.611 8.630 1.00 97.62 123 VAL A CA 1
ATOM 901 C C . VAL A 1 123 ? -5.800 7.663 8.365 1.00 97.62 123 VAL A C 1
ATOM 903 O O . VAL A 1 123 ? -4.930 7.528 9.222 1.00 97.62 123 VAL A O 1
ATOM 906 N N . LEU A 1 124 ? -5.773 6.992 7.211 1.00 98.25 124 LEU A N 1
ATOM 907 C CA . LEU A 1 124 ? -4.632 6.177 6.823 1.00 98.25 124 LEU A CA 1
ATOM 908 C C . LEU A 1 124 ? -3.379 7.056 6.668 1.00 98.25 124 LEU A C 1
ATOM 910 O O . LEU A 1 124 ? -3.483 8.202 6.213 1.00 98.25 124 LEU A O 1
ATOM 914 N N . PRO A 1 125 ? -2.191 6.537 7.024 1.00 97.62 125 PRO A N 1
ATOM 915 C CA . PRO A 1 125 ? -0.943 7.203 6.681 1.00 97.62 125 PRO A CA 1
ATOM 916 C C . PRO A 1 125 ? -0.828 7.329 5.157 1.00 97.62 125 PRO A C 1
ATOM 918 O O . PRO A 1 125 ? -1.323 6.482 4.412 1.00 97.62 125 PRO A O 1
ATOM 921 N N . SER A 1 126 ? -0.159 8.383 4.684 1.00 97.44 126 SER A N 1
ATOM 922 C CA . SER A 1 126 ? 0.126 8.527 3.254 1.00 97.44 126 SER A CA 1
ATOM 923 C C . SER A 1 126 ? 0.969 7.356 2.746 1.00 97.44 126 SER A C 1
ATOM 925 O O . SER A 1 126 ? 1.692 6.721 3.514 1.00 97.44 126 SER A O 1
ATOM 927 N N . THR A 1 127 ? 0.945 7.101 1.439 1.00 97.12 127 THR A N 1
ATOM 928 C CA . THR A 1 127 ? 1.779 6.066 0.812 1.00 97.12 127 THR A CA 1
ATOM 929 C C . THR A 1 127 ? 3.257 6.214 1.189 1.00 97.12 127 THR A C 1
ATOM 931 O O . THR A 1 127 ? 3.871 5.246 1.625 1.00 97.12 127 THR A O 1
ATOM 934 N N . SER A 1 128 ? 3.817 7.427 1.125 1.00 97.88 128 SER A N 1
ATOM 935 C CA . SER A 1 128 ? 5.200 7.697 1.546 1.00 97.88 128 SER A CA 1
ATOM 936 C C . SER A 1 128 ? 5.439 7.387 3.025 1.00 97.88 128 SER A C 1
ATOM 938 O O . SER A 1 128 ? 6.498 6.884 3.384 1.00 97.88 128 SER A O 1
ATOM 940 N N . ALA A 1 129 ? 4.452 7.639 3.889 1.00 98.25 129 ALA A N 1
ATOM 941 C CA . ALA A 1 129 ? 4.537 7.289 5.301 1.00 98.25 129 ALA A CA 1
ATOM 942 C C . ALA A 1 129 ? 4.465 5.767 5.518 1.00 98.25 129 ALA A C 1
ATOM 944 O O . ALA A 1 129 ? 5.180 5.256 6.375 1.00 98.25 129 ALA A O 1
ATOM 945 N N . VAL A 1 130 ? 3.678 5.030 4.722 1.00 98.50 130 VAL A N 1
ATOM 946 C CA . VAL A 1 130 ? 3.693 3.556 4.719 1.00 98.50 130 VAL A CA 1
ATOM 947 C C . VAL A 1 130 ? 5.052 3.031 4.271 1.00 98.50 130 VAL A C 1
ATOM 949 O O . VAL A 1 130 ? 5.644 2.233 4.988 1.00 98.50 130 VAL A O 1
ATOM 952 N N . LEU A 1 131 ? 5.600 3.523 3.160 1.00 98.38 131 LEU A N 1
ATOM 953 C CA . LEU A 1 131 ? 6.938 3.137 2.699 1.00 98.38 131 LEU A CA 1
ATOM 954 C C . LEU A 1 131 ? 8.013 3.439 3.752 1.00 98.38 131 LEU A C 1
ATOM 956 O O . LEU A 1 131 ? 8.857 2.592 4.030 1.00 98.38 131 LEU A O 1
ATOM 960 N N . ALA A 1 132 ? 7.929 4.592 4.419 1.00 98.44 132 ALA A N 1
ATOM 961 C CA . ALA A 1 132 ? 8.811 4.949 5.526 1.00 98.44 132 ALA A CA 1
ATOM 962 C C . ALA A 1 132 ? 8.693 3.991 6.731 1.00 98.44 132 ALA A C 1
ATOM 964 O O . ALA A 1 132 ? 9.694 3.730 7.398 1.00 98.44 132 ALA A O 1
ATOM 965 N N . MET A 1 133 ? 7.504 3.434 7.006 1.00 98.31 133 MET A N 1
ATOM 966 C CA . MET A 1 133 ? 7.333 2.390 8.028 1.00 98.31 133 MET A CA 1
ATOM 967 C C . MET A 1 133 ? 8.025 1.072 7.653 1.00 98.31 133 MET A C 1
ATOM 969 O O . MET A 1 133 ? 8.478 0.348 8.543 1.00 98.31 133 MET A O 1
ATOM 973 N N . LEU A 1 134 ? 8.078 0.744 6.359 1.00 98.25 134 LEU A N 1
ATOM 974 C CA . LEU A 1 134 ? 8.622 -0.522 5.849 1.00 98.25 134 LEU A CA 1
ATOM 975 C C . LEU A 1 134 ? 10.124 -0.454 5.529 1.00 98.25 134 LEU A C 1
ATOM 977 O O . LEU A 1 134 ? 10.776 -1.496 5.463 1.00 98.25 134 LEU A O 1
ATOM 981 N N . ALA A 1 135 ? 10.675 0.752 5.374 1.00 97.00 135 ALA A N 1
ATOM 982 C CA . ALA A 1 135 ? 12.049 0.984 4.948 1.00 97.00 135 ALA A CA 1
ATOM 983 C C . ALA A 1 135 ? 13.090 0.293 5.849 1.00 97.00 135 ALA A C 1
ATOM 985 O O . ALA A 1 135 ? 13.194 0.540 7.063 1.00 97.00 135 ALA A O 1
ATOM 986 N N . ARG A 1 136 ? 13.920 -0.553 5.238 1.00 94.94 136 ARG A N 1
ATOM 987 C CA . ARG A 1 136 ? 15.159 -1.069 5.829 1.00 94.94 136 ARG A CA 1
ATOM 988 C C . ARG A 1 136 ? 16.293 -0.089 5.591 1.00 94.94 136 ARG A C 1
ATOM 990 O O . ARG A 1 136 ? 16.166 0.823 4.789 1.00 94.94 136 ARG A O 1
ATOM 997 N N . ASP A 1 137 ? 17.412 -0.304 6.266 1.00 93.69 137 ASP A N 1
ATOM 998 C CA . ASP A 1 137 ? 18.525 0.646 6.228 1.00 93.69 137 ASP A CA 1
ATOM 999 C C . ASP A 1 137 ? 19.063 0.829 4.802 1.00 93.69 137 ASP A C 1
ATOM 1001 O O . ASP A 1 137 ? 19.216 1.965 4.372 1.00 93.69 137 ASP A O 1
ATOM 1005 N N . ARG A 1 138 ? 19.167 -0.253 4.012 1.00 92.81 138 ARG A N 1
ATOM 1006 C CA . ARG A 1 138 ? 19.506 -0.131 2.583 1.00 92.81 138 ARG A CA 1
ATOM 1007 C C . ARG A 1 138 ? 18.486 0.711 1.804 1.00 92.81 138 ARG A C 1
ATOM 1009 O O . ARG A 1 138 ? 18.870 1.463 0.930 1.00 92.81 138 ARG A O 1
ATOM 1016 N N . ASP A 1 139 ? 17.189 0.557 2.098 1.00 94.06 139 ASP A N 1
ATOM 1017 C CA . ASP A 1 139 ? 16.138 1.229 1.330 1.00 94.06 139 ASP A CA 1
ATOM 1018 C C . ASP A 1 139 ? 16.193 2.733 1.656 1.00 94.06 139 ASP A C 1
ATOM 1020 O O . ASP A 1 139 ? 15.973 3.573 0.795 1.00 94.06 139 ASP A O 1
ATOM 1024 N N . VAL A 1 140 ? 16.552 3.080 2.900 1.00 96.25 140 VAL A N 1
ATOM 1025 C CA . VAL A 1 140 ? 16.831 4.462 3.313 1.00 96.25 140 VAL A CA 1
ATOM 1026 C C . VAL A 1 140 ? 18.058 5.022 2.598 1.00 96.25 140 VAL A C 1
ATOM 1028 O O . VAL A 1 140 ? 18.032 6.191 2.221 1.00 96.25 140 VAL A O 1
ATOM 1031 N N . ASP A 1 141 ? 19.114 4.231 2.418 1.00 96.56 141 ASP A N 1
ATOM 1032 C CA . ASP A 1 141 ? 20.303 4.666 1.683 1.00 96.56 141 ASP A CA 1
ATOM 1033 C C . ASP A 1 141 ? 19.983 4.907 0.199 1.00 96.56 141 ASP A C 1
ATOM 1035 O O . ASP A 1 141 ? 20.304 5.981 -0.306 1.00 96.56 141 ASP A O 1
ATOM 1039 N N . ASP A 1 142 ? 19.224 4.012 -0.443 1.00 94.75 142 ASP A N 1
ATOM 1040 C CA . ASP A 1 142 ? 18.716 4.207 -1.810 1.00 94.75 142 ASP A CA 1
ATOM 1041 C C . ASP A 1 142 ? 17.838 5.472 -1.910 1.00 94.75 142 ASP A C 1
ATOM 1043 O O . ASP A 1 142 ? 17.939 6.255 -2.857 1.00 94.75 142 ASP A O 1
ATOM 1047 N N . TYR A 1 143 ? 16.971 5.723 -0.918 1.00 97.25 143 TYR A N 1
ATOM 1048 C CA . TYR A 1 143 ? 16.171 6.951 -0.883 1.00 97.25 143 TYR A CA 1
ATOM 1049 C C . TYR A 1 143 ? 17.032 8.199 -0.699 1.00 97.25 143 TYR A C 1
ATOM 1051 O O . TYR A 1 143 ? 16.721 9.226 -1.291 1.00 97.25 143 TYR A O 1
ATOM 1059 N N . ARG A 1 144 ? 18.098 8.144 0.106 1.00 97.88 144 ARG A N 1
ATOM 1060 C 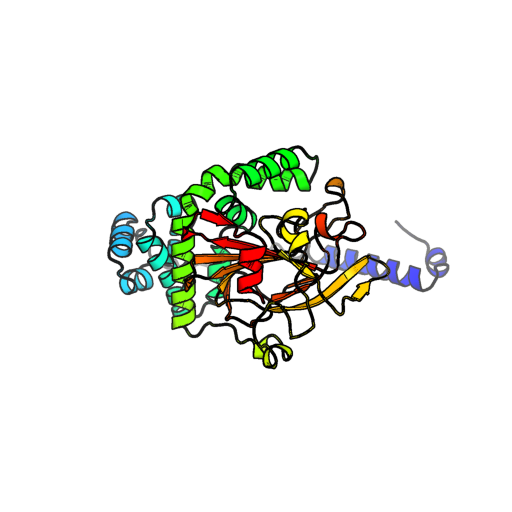CA . ARG A 1 144 ? 19.024 9.273 0.279 1.00 97.88 144 ARG A CA 1
ATOM 1061 C C . ARG A 1 144 ? 19.791 9.567 -0.996 1.00 97.88 144 ARG A C 1
ATOM 1063 O O . ARG A 1 144 ? 19.947 10.735 -1.325 1.00 97.88 144 ARG A O 1
ATOM 1070 N N . GLU A 1 145 ? 20.238 8.534 -1.703 1.00 97.06 145 GLU A N 1
ATOM 1071 C CA . GLU A 1 145 ? 20.874 8.686 -3.009 1.00 97.06 145 GLU A CA 1
ATOM 1072 C C . GLU A 1 145 ? 19.923 9.394 -3.980 1.00 97.06 145 GLU A C 1
ATOM 1074 O O . GLU A 1 145 ? 20.249 10.457 -4.508 1.00 97.06 145 GLU A O 1
ATOM 1079 N N . HIS A 1 146 ? 18.695 8.892 -4.127 1.00 95.94 146 HIS A N 1
ATOM 1080 C CA . HIS A 1 146 ? 17.712 9.505 -5.020 1.00 95.94 146 HIS A CA 1
ATOM 1081 C C . HIS A 1 146 ? 17.190 10.865 -4.541 1.00 95.94 146 HIS A C 1
ATOM 1083 O O . HIS A 1 146 ? 16.709 11.649 -5.354 1.00 95.94 146 HIS A O 1
ATOM 1089 N N . ALA A 1 147 ? 17.290 11.183 -3.250 1.00 96.81 147 ALA A N 1
ATOM 1090 C CA . ALA A 1 147 ? 16.970 12.509 -2.729 1.00 96.81 147 ALA A CA 1
ATOM 1091 C C . ALA A 1 147 ? 17.963 13.591 -3.188 1.00 96.81 147 ALA A C 1
ATOM 1093 O O . ALA A 1 147 ? 17.651 14.773 -3.065 1.00 96.81 147 ALA A O 1
ATOM 1094 N N . THR A 1 148 ? 19.133 13.210 -3.720 1.00 96.69 148 THR A N 1
ATOM 1095 C CA . THR A 1 148 ? 20.092 14.164 -4.305 1.00 96.69 148 THR A CA 1
ATOM 1096 C C . THR A 1 148 ? 19.729 14.617 -5.720 1.00 96.69 148 THR A C 1
ATOM 1098 O O . THR A 1 148 ? 20.321 15.576 -6.209 1.00 96.69 148 THR A O 1
ATOM 1101 N N . GLU A 1 149 ? 18.755 13.964 -6.363 1.00 94.56 149 GLU A N 1
ATOM 1102 C CA . GLU A 1 149 ? 18.244 14.363 -7.675 1.00 94.56 149 GLU A CA 1
ATOM 1103 C C . GLU A 1 149 ? 17.509 15.708 -7.601 1.00 94.56 149 GLU A C 1
ATOM 1105 O O . GLU A 1 149 ? 16.748 15.976 -6.669 1.00 94.56 149 GLU A O 1
ATOM 1110 N N . ASP A 1 150 ? 17.656 16.544 -8.625 1.00 93.81 150 ASP A N 1
ATOM 1111 C CA . ASP A 1 150 ? 16.886 17.782 -8.715 1.00 93.81 150 ASP A CA 1
ATOM 1112 C C . ASP A 1 150 ? 15.413 17.511 -9.086 1.00 93.81 150 ASP A C 1
ATOM 1114 O O . ASP A 1 150 ? 15.063 16.587 -9.823 1.00 93.81 150 ASP A O 1
ATOM 1118 N N . GLY A 1 151 ? 14.515 18.381 -8.619 1.00 96.62 151 GLY A N 1
ATOM 1119 C CA . GLY A 1 151 ? 13.122 18.410 -9.072 1.00 96.62 151 GLY A CA 1
ATOM 1120 C C . GLY A 1 151 ? 12.167 17.453 -8.336 1.00 96.62 151 GLY A C 1
ATOM 1121 O O . GLY A 1 151 ? 12.377 17.113 -7.169 1.00 96.62 151 GLY A O 1
ATOM 1122 N N . PRO A 1 152 ? 11.032 17.076 -8.962 1.00 98.06 152 PRO A N 1
ATOM 1123 C CA . PRO A 1 152 ? 9.955 16.355 -8.279 1.00 98.06 152 PRO A CA 1
ATOM 1124 C C . PRO A 1 152 ? 10.356 14.986 -7.717 1.00 98.06 152 PRO A C 1
ATOM 1126 O O . PRO A 1 152 ? 9.812 14.577 -6.691 1.00 98.06 152 PRO A O 1
ATOM 1129 N N . ALA A 1 153 ? 11.290 14.283 -8.366 1.00 97.75 153 ALA A N 1
ATOM 1130 C CA . ALA A 1 153 ? 11.747 12.968 -7.925 1.00 97.75 153 ALA A CA 1
ATOM 1131 C C . ALA A 1 153 ? 12.549 13.059 -6.621 1.00 97.75 153 ALA A C 1
ATOM 1133 O O . ALA A 1 153 ? 12.183 12.405 -5.642 1.00 97.75 153 ALA A O 1
ATOM 1134 N N . GLY A 1 154 ? 13.576 13.914 -6.569 1.00 98.12 154 GLY A N 1
ATOM 1135 C CA . GLY A 1 154 ? 14.362 14.109 -5.350 1.00 98.12 154 GLY A CA 1
ATOM 1136 C C . GLY A 1 154 ? 13.524 14.630 -4.190 1.00 98.12 154 GLY A C 1
ATOM 1137 O O . GLY A 1 154 ? 13.598 14.087 -3.090 1.00 98.12 154 GLY A O 1
ATOM 1138 N N . ASN A 1 155 ? 12.606 15.572 -4.450 1.00 98.25 155 ASN A N 1
ATOM 1139 C CA . ASN A 1 155 ? 11.649 16.051 -3.445 1.00 98.25 155 ASN A CA 1
ATOM 1140 C C . ASN A 1 155 ? 10.791 14.919 -2.854 1.00 98.25 155 ASN A C 1
ATOM 1142 O O . ASN A 1 155 ? 10.522 14.903 -1.650 1.00 98.25 155 ASN A O 1
ATOM 1146 N N . TYR A 1 156 ? 10.354 13.965 -3.686 1.00 98.19 156 TYR A N 1
ATOM 1147 C CA . TYR A 1 156 ? 9.604 12.802 -3.216 1.00 98.19 156 TYR A CA 1
ATOM 1148 C C . TYR A 1 156 ? 10.450 11.954 -2.256 1.00 98.19 156 TYR A C 1
ATOM 1150 O O . TYR A 1 156 ? 9.998 11.638 -1.152 1.00 98.19 156 TYR A O 1
ATOM 1158 N N . TYR A 1 157 ? 11.670 11.592 -2.660 1.00 98.31 157 TYR A N 1
ATOM 1159 C CA . TYR A 1 157 ? 12.534 10.720 -1.862 1.00 98.31 157 TYR A CA 1
ATOM 1160 C C . TYR A 1 157 ? 13.026 11.399 -0.583 1.00 98.31 157 TYR A C 1
ATOM 1162 O O . TYR A 1 157 ? 13.004 10.770 0.476 1.00 98.31 157 TYR A O 1
ATOM 1170 N N . GLN A 1 158 ? 13.334 12.696 -0.636 1.00 98.44 158 GLN A N 1
ATOM 1171 C CA . GLN A 1 158 ? 13.653 13.503 0.540 1.00 98.44 158 GLN A CA 1
ATOM 1172 C C . GLN A 1 158 ? 12.515 13.462 1.571 1.00 98.44 158 GLN A C 1
ATOM 1174 O O . GLN A 1 158 ? 12.750 13.188 2.749 1.00 98.44 158 GLN A O 1
ATOM 1179 N N . ASN A 1 159 ? 11.262 13.625 1.131 1.00 98.25 159 ASN A N 1
ATOM 1180 C CA . ASN A 1 159 ? 10.100 13.505 2.013 1.00 98.25 159 ASN A CA 1
ATOM 1181 C C . ASN A 1 159 ? 9.981 12.101 2.643 1.00 98.25 159 ASN A C 1
ATOM 1183 O O . ASN A 1 159 ? 9.641 11.985 3.820 1.00 98.25 159 ASN A O 1
ATOM 1187 N N . VAL A 1 160 ? 10.280 11.020 1.909 1.00 98.19 160 VAL A N 1
ATOM 1188 C CA . VAL A 1 160 ? 10.296 9.664 2.495 1.00 98.19 160 VAL A CA 1
ATOM 1189 C C . VAL A 1 160 ? 11.388 9.548 3.562 1.00 98.19 160 VAL A C 1
ATOM 1191 O O . VAL A 1 160 ? 11.097 9.082 4.665 1.00 98.19 160 VAL A O 1
ATOM 1194 N N . VAL A 1 161 ? 12.612 10.010 3.281 1.00 98.31 161 VAL A N 1
ATOM 1195 C CA . VAL A 1 161 ? 13.743 9.990 4.229 1.00 98.31 161 VAL A CA 1
ATOM 1196 C C . VAL A 1 161 ? 13.397 10.727 5.526 1.00 98.31 161 VAL A C 1
ATOM 1198 O O . VAL A 1 161 ? 13.658 10.212 6.614 1.00 98.31 161 VAL A O 1
ATOM 1201 N N . GLU A 1 162 ? 12.753 11.890 5.433 1.00 98.25 162 GLU A N 1
ATOM 1202 C CA . GLU A 1 162 ? 12.313 12.677 6.595 1.00 98.25 162 GLU A CA 1
ATOM 1203 C C . GLU A 1 162 ? 11.227 11.976 7.426 1.00 98.25 162 GLU A C 1
ATOM 1205 O O . GLU A 1 162 ? 11.149 12.151 8.648 1.00 98.25 162 GLU A O 1
ATOM 1210 N N . LEU A 1 163 ? 10.391 11.155 6.786 1.00 98.44 163 LEU A N 1
ATOM 1211 C CA . LEU A 1 163 ? 9.340 10.393 7.457 1.00 98.44 163 LEU A CA 1
ATOM 1212 C C . LEU A 1 163 ? 9.878 9.160 8.190 1.00 98.44 163 LEU A C 1
ATOM 1214 O O . LEU A 1 163 ? 9.330 8.815 9.238 1.00 98.44 163 LEU A O 1
ATOM 1218 N N . VAL A 1 164 ? 10.938 8.509 7.696 1.00 98.38 164 VAL A N 1
ATOM 1219 C CA . VAL A 1 164 ? 11.496 7.265 8.271 1.00 98.38 164 VAL A CA 1
ATOM 1220 C C . VAL A 1 164 ? 11.686 7.317 9.792 1.00 98.38 164 VAL A C 1
ATOM 1222 O O . VAL A 1 164 ? 11.106 6.462 10.470 1.00 98.38 164 VAL A O 1
ATOM 1225 N N . PRO A 1 165 ? 12.421 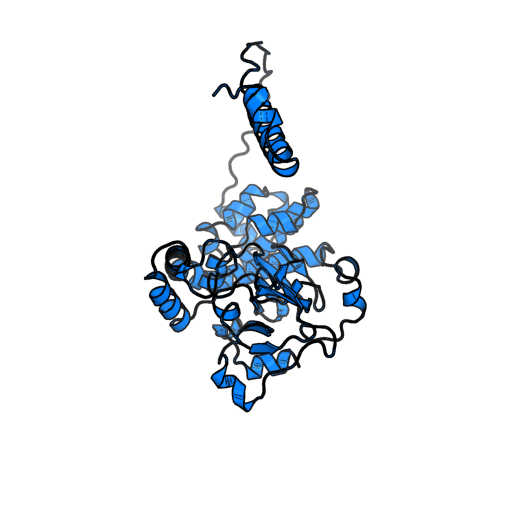8.284 10.383 1.00 97.56 165 PRO A N 1
ATOM 1226 C CA . PRO A 1 165 ? 12.670 8.287 11.827 1.00 97.56 165 PRO A CA 1
ATOM 1227 C C . PRO A 1 165 ? 11.390 8.438 12.659 1.00 97.56 165 PRO A C 1
ATOM 1229 O O . PRO A 1 165 ? 11.345 7.999 13.806 1.00 97.56 165 PRO A O 1
ATOM 1232 N N . ARG A 1 166 ? 10.338 9.037 12.090 1.00 96.81 166 ARG A N 1
ATOM 1233 C CA . ARG A 1 166 ? 9.053 9.260 12.766 1.00 96.81 166 ARG A CA 1
ATOM 1234 C C . ARG A 1 166 ? 8.088 8.098 12.582 1.00 96.81 166 ARG A C 1
ATOM 1236 O O . ARG A 1 166 ? 7.345 7.777 13.501 1.00 96.81 166 ARG A O 1
ATOM 1243 N N . MET A 1 167 ? 8.079 7.491 11.400 1.00 98.00 167 MET A N 1
ATOM 1244 C CA . MET A 1 167 ? 7.089 6.488 11.016 1.00 98.00 167 MET A CA 1
ATOM 1245 C C . MET A 1 167 ? 7.536 5.069 11.360 1.00 98.00 167 MET A C 1
ATOM 1247 O O . MET A 1 167 ? 6.724 4.296 11.863 1.00 98.00 167 MET A O 1
ATOM 1251 N N . LYS A 1 168 ? 8.815 4.721 11.166 1.00 96.81 168 LYS A N 1
ATOM 1252 C CA . LYS A 1 168 ? 9.340 3.367 11.426 1.00 96.81 168 LYS A CA 1
ATOM 1253 C C . LYS A 1 168 ? 9.047 2.865 12.854 1.00 96.81 168 LYS A C 1
ATOM 1255 O O . LYS A 1 168 ? 8.573 1.735 12.973 1.00 96.81 168 LYS A O 1
ATOM 1260 N N . PRO A 1 169 ? 9.193 3.674 13.929 1.00 96.88 169 PRO A N 1
ATOM 1261 C CA . PRO A 1 169 ? 8.818 3.247 15.284 1.00 96.88 169 PRO A CA 1
ATOM 1262 C C . PRO A 1 169 ? 7.313 3.002 15.481 1.00 96.88 169 PRO A C 1
ATOM 1264 O O . PRO A 1 169 ? 6.927 2.242 16.363 1.00 96.88 169 PRO A O 1
ATOM 1267 N N . LEU A 1 170 ? 6.457 3.622 14.661 1.00 97.62 170 LEU A N 1
ATOM 1268 C CA . LEU A 1 170 ? 4.997 3.546 14.775 1.00 97.62 170 LEU A CA 1
ATOM 1269 C C . LEU A 1 170 ? 4.387 2.361 14.021 1.00 97.62 170 LEU A C 1
ATOM 1271 O O . LEU A 1 170 ? 3.176 2.154 14.108 1.00 97.62 170 LEU A O 1
ATOM 1275 N N . ARG A 1 171 ? 5.197 1.576 13.295 1.00 97.69 171 ARG A N 1
ATOM 1276 C CA . ARG A 1 171 ? 4.713 0.486 12.437 1.00 97.69 171 ARG A CA 1
ATOM 1277 C C . ARG A 1 171 ? 3.781 -0.468 13.184 1.00 97.69 171 ARG A C 1
ATOM 1279 O O . ARG A 1 171 ? 2.660 -0.680 12.742 1.00 97.69 171 ARG A O 1
ATOM 1286 N N . GLY A 1 172 ? 4.200 -0.979 14.344 1.00 98.00 172 GLY A N 1
ATOM 1287 C CA . GLY A 1 172 ? 3.391 -1.919 15.132 1.00 98.00 172 GLY A CA 1
ATOM 1288 C C . GLY A 1 172 ? 2.055 -1.334 15.608 1.00 98.00 172 GLY A C 1
ATOM 1289 O O . GLY A 1 172 ? 1.045 -2.034 15.625 1.00 98.00 172 GLY A O 1
ATOM 1290 N N . THR A 1 173 ? 2.021 -0.041 15.939 1.00 98.31 173 THR A N 1
ATOM 1291 C CA . THR A 1 173 ? 0.789 0.656 16.334 1.00 98.31 173 THR A CA 1
ATOM 1292 C C . THR A 1 173 ? -0.161 0.823 15.144 1.00 98.31 173 THR A C 1
ATOM 1294 O O . THR A 1 173 ? -1.357 0.565 15.275 1.00 98.31 173 THR A O 1
ATOM 1297 N N . TYR A 1 174 ? 0.356 1.186 13.965 1.00 98.56 174 TYR A N 1
ATOM 1298 C CA . TYR A 1 174 ? -0.442 1.267 12.737 1.00 98.56 174 TYR A CA 1
ATOM 1299 C C . TYR A 1 174 ? -0.930 -0.106 12.257 1.00 98.56 174 TYR A C 1
ATOM 1301 O O . TYR A 1 174 ? -2.090 -0.224 11.882 1.00 98.56 174 TYR A O 1
ATOM 1309 N N . GLU A 1 175 ? -0.105 -1.155 12.317 1.00 98.62 175 GLU A N 1
ATOM 1310 C CA . GLU A 1 175 ? -0.519 -2.537 12.022 1.00 98.62 175 GLU A CA 1
ATOM 1311 C C . GLU A 1 175 ? -1.730 -2.945 12.871 1.00 98.62 175 GLU A C 1
ATOM 1313 O O . GLU A 1 175 ? -2.727 -3.447 12.348 1.00 98.62 175 GLU A O 1
ATOM 1318 N N . ALA A 1 176 ? -1.683 -2.660 14.175 1.00 98.50 176 ALA A N 1
ATOM 1319 C CA . ALA A 1 176 ? -2.785 -2.958 15.078 1.00 98.50 176 ALA A CA 1
ATOM 1320 C C . ALA A 1 176 ? -4.033 -2.108 14.779 1.00 98.50 176 ALA A C 1
ATOM 1322 O O . ALA A 1 176 ? -5.156 -2.611 14.831 1.00 98.50 176 ALA A O 1
ATOM 1323 N N . LEU A 1 177 ? -3.855 -0.838 14.402 1.00 98.69 177 LEU A N 1
ATOM 1324 C CA . LEU A 1 177 ? -4.944 0.014 13.924 1.00 98.69 177 LEU A CA 1
ATOM 1325 C C . LEU A 1 177 ? -5.609 -0.569 12.662 1.00 98.69 177 LEU A C 1
ATOM 1327 O O . LEU A 1 177 ? -6.837 -0.628 12.586 1.00 98.69 177 LEU A O 1
ATOM 1331 N N . PHE A 1 178 ? -4.813 -1.040 11.697 1.00 98.75 178 PHE A N 1
ATOM 1332 C CA . PHE A 1 178 ? -5.293 -1.664 10.460 1.00 98.75 178 PHE A CA 1
ATOM 1333 C C . PHE A 1 178 ? -6.058 -2.962 10.731 1.00 98.75 178 PHE A C 1
ATOM 1335 O O . PHE A 1 178 ? -7.105 -3.195 10.126 1.00 98.75 178 PHE A O 1
ATOM 1342 N N . GLU A 1 179 ? -5.590 -3.777 11.680 1.00 98.69 179 GLU A N 1
ATOM 1343 C CA . GLU A 1 179 ? -6.330 -4.942 12.178 1.00 98.69 179 GLU A CA 1
ATOM 1344 C C . GLU A 1 179 ? -7.694 -4.535 12.750 1.00 98.69 179 GLU A C 1
ATOM 1346 O O . GLU A 1 179 ? -8.700 -5.178 12.455 1.00 98.69 179 GLU A O 1
ATOM 1351 N N . GLY A 1 180 ? -7.747 -3.445 13.521 1.00 98.56 180 GLY A N 1
ATOM 1352 C CA . GLY A 1 180 ? -8.992 -2.889 14.051 1.00 98.56 180 GLY A CA 1
ATOM 1353 C C . GLY A 1 180 ? -9.970 -2.474 12.950 1.00 98.56 180 GLY A C 1
ATOM 1354 O O . GLY A 1 180 ? -11.151 -2.822 13.011 1.00 98.56 180 GLY A O 1
ATOM 1355 N N . PHE A 1 181 ? -9.480 -1.785 11.913 1.00 98.75 181 PHE A N 1
ATOM 1356 C CA . PHE A 1 181 ? -10.286 -1.435 10.739 1.00 98.75 181 PHE A CA 1
ATOM 1357 C C . PHE A 1 181 ? -10.842 -2.678 10.041 1.00 98.75 181 PHE A C 1
ATOM 1359 O O . PHE A 1 181 ? -12.044 -2.746 9.785 1.00 98.75 181 PHE A O 1
ATOM 1366 N N . ALA A 1 182 ? -9.993 -3.673 9.772 1.00 98.69 182 ALA A N 1
ATOM 1367 C CA . ALA A 1 182 ? -10.400 -4.904 9.103 1.00 98.69 182 ALA A CA 1
ATOM 1368 C C . ALA A 1 182 ? -11.448 -5.681 9.917 1.00 98.69 182 ALA A C 1
ATOM 1370 O O . ALA A 1 182 ? -12.461 -6.107 9.367 1.00 98.69 182 ALA A O 1
ATOM 1371 N N . GLN A 1 183 ? -11.260 -5.801 11.236 1.00 98.38 183 GLN A N 1
ATOM 1372 C CA . GLN A 1 183 ? -12.228 -6.442 12.131 1.00 98.38 183 GLN A CA 1
ATOM 1373 C C . GLN A 1 183 ? -13.580 -5.722 12.125 1.00 98.38 183 GLN A C 1
ATOM 1375 O O . GLN A 1 183 ? -14.620 -6.373 12.028 1.00 98.38 183 GLN A O 1
ATOM 1380 N N . GLY A 1 184 ? -13.575 -4.388 12.208 1.00 98.12 184 GLY A N 1
ATOM 1381 C CA . GLY A 1 184 ? -14.799 -3.590 12.165 1.00 98.12 184 GLY A CA 1
ATOM 1382 C C . GLY A 1 184 ? -15.535 -3.714 10.829 1.00 98.12 184 GLY A C 1
ATOM 1383 O O . GLY A 1 184 ? -16.753 -3.890 10.809 1.00 98.12 184 GLY A O 1
ATOM 1384 N N . LEU A 1 185 ? -14.807 -3.663 9.707 1.00 98.56 185 LEU A N 1
ATOM 1385 C CA . LEU A 1 185 ? -15.393 -3.799 8.371 1.00 98.56 185 LEU A CA 1
ATOM 1386 C C . LEU A 1 185 ? -15.990 -5.196 8.166 1.00 98.56 185 LEU A C 1
ATOM 1388 O O . LEU A 1 185 ? -17.135 -5.307 7.730 1.00 98.56 185 LEU A O 1
ATOM 1392 N N . ALA A 1 186 ? -15.260 -6.250 8.538 1.00 97.81 186 ALA A N 1
ATOM 1393 C CA . ALA A 1 186 ? -15.740 -7.625 8.438 1.00 97.81 186 ALA A CA 1
ATOM 1394 C C . ALA A 1 186 ? -17.004 -7.855 9.283 1.00 97.81 186 ALA A C 1
ATOM 1396 O O . ALA A 1 186 ? -17.992 -8.380 8.773 1.00 97.81 186 ALA A O 1
ATOM 1397 N N . ALA A 1 187 ? -17.015 -7.395 10.541 1.00 97.00 187 ALA A N 1
ATOM 1398 C CA . ALA A 1 187 ? -18.182 -7.504 11.421 1.00 97.00 187 ALA A CA 1
ATOM 1399 C C . ALA A 1 187 ? -19.408 -6.745 10.881 1.00 97.00 187 ALA A C 1
ATOM 1401 O O . ALA A 1 187 ? -20.541 -7.176 11.077 1.00 97.00 187 ALA A O 1
ATOM 1402 N N . GLY A 1 188 ? -19.187 -5.640 10.163 1.00 96.31 188 GLY A N 1
ATOM 1403 C CA . GLY A 1 188 ? -20.235 -4.878 9.485 1.00 96.31 188 GLY A CA 1
ATOM 1404 C C . GLY A 1 188 ? -20.649 -5.418 8.110 1.00 96.31 188 GLY A C 1
ATOM 1405 O O . GLY A 1 188 ? -21.412 -4.744 7.418 1.00 96.31 188 GLY A O 1
ATOM 1406 N N . GLY A 1 189 ? -20.119 -6.565 7.663 1.00 96.69 189 GLY A N 1
ATOM 1407 C CA . GLY A 1 189 ? -20.373 -7.108 6.322 1.00 96.69 189 GLY A CA 1
ATOM 1408 C C . GLY A 1 189 ? -19.834 -6.229 5.184 1.00 96.69 189 GLY A C 1
ATOM 1409 O O . GLY A 1 189 ? -20.335 -6.277 4.063 1.00 96.69 189 GLY A O 1
ATOM 1410 N N . ARG A 1 190 ? -18.834 -5.385 5.467 1.00 96.75 190 ARG A N 1
ATOM 1411 C CA . ARG A 1 190 ? -18.216 -4.423 4.540 1.00 96.75 190 ARG A CA 1
ATOM 1412 C C . ARG A 1 190 ? -16.973 -5.020 3.879 1.00 96.75 190 ARG A C 1
ATOM 1414 O O . ARG A 1 190 ? -15.879 -4.471 3.979 1.00 96.75 190 ARG A O 1
ATOM 1421 N N . ILE A 1 191 ? -17.149 -6.169 3.236 1.00 96.69 191 ILE A N 1
ATOM 1422 C CA . ILE A 1 191 ? -16.098 -6.864 2.487 1.00 96.69 191 ILE A CA 1
ATOM 1423 C C . ILE A 1 191 ? -16.382 -6.680 0.994 1.00 96.69 191 ILE A C 1
ATOM 1425 O O . ILE A 1 191 ? -17.535 -6.767 0.566 1.00 96.69 191 ILE A O 1
ATOM 1429 N N . GLY A 1 192 ? -15.344 -6.384 0.211 1.00 94.81 192 GLY A N 1
ATOM 1430 C CA . GLY A 1 192 ? -15.440 -6.281 -1.241 1.00 94.81 192 GLY A CA 1
ATOM 1431 C C . GLY A 1 192 ? -15.988 -7.564 -1.865 1.00 94.81 192 GLY A C 1
ATOM 1432 O O . GLY A 1 192 ? -15.651 -8.664 -1.440 1.00 94.81 192 GLY A O 1
ATOM 1433 N N . ASP A 1 193 ? -16.823 -7.409 -2.887 1.00 95.25 193 ASP A N 1
ATOM 1434 C CA . ASP A 1 193 ? -17.384 -8.514 -3.662 1.00 95.25 193 ASP A CA 1
ATOM 1435 C C . ASP A 1 193 ? -16.660 -8.601 -5.017 1.00 95.25 193 ASP A C 1
ATOM 1437 O O . ASP A 1 193 ? -16.877 -7.720 -5.858 1.00 95.25 193 ASP A O 1
ATOM 1441 N N . PRO A 1 194 ? -15.789 -9.607 -5.240 1.00 93.75 194 PRO A N 1
ATOM 1442 C CA . PRO A 1 194 ? -15.015 -9.721 -6.473 1.00 93.75 194 PRO A CA 1
ATOM 1443 C C . PRO A 1 194 ? -15.887 -9.742 -7.730 1.00 93.75 194 PRO A C 1
ATOM 1445 O O . PRO A 1 194 ? -15.556 -9.079 -8.708 1.00 93.75 194 PRO A O 1
ATOM 1448 N N . LEU A 1 195 ? -17.040 -10.419 -7.678 1.00 93.81 195 LEU A N 1
ATOM 1449 C CA . LEU A 1 195 ? -17.941 -10.576 -8.825 1.00 93.81 195 LEU A CA 1
ATOM 1450 C C . LEU A 1 195 ? -18.667 -9.280 -9.189 1.00 93.81 195 LEU A C 1
ATOM 1452 O O . LEU A 1 195 ? -19.100 -9.111 -10.321 1.00 93.81 195 LEU A O 1
ATOM 1456 N N . LYS A 1 196 ? -18.802 -8.343 -8.243 1.00 93.88 196 LYS A N 1
ATOM 1457 C CA . LYS A 1 196 ? -19.294 -6.991 -8.551 1.00 93.88 196 LYS A CA 1
ATOM 1458 C C . LYS A 1 196 ? -18.208 -6.086 -9.123 1.00 93.88 196 LYS A C 1
ATOM 1460 O O . LYS A 1 196 ? -18.539 -5.048 -9.689 1.00 93.88 196 LYS A O 1
ATOM 1465 N N . ALA A 1 197 ? -16.939 -6.425 -8.904 1.00 91.81 197 ALA A N 1
ATOM 1466 C CA . ALA A 1 197 ? -15.807 -5.618 -9.335 1.00 91.81 197 ALA A CA 1
ATOM 1467 C C . ALA A 1 197 ? -15.366 -5.962 -10.764 1.00 91.81 197 ALA A C 1
ATOM 1469 O O . ALA A 1 197 ? -15.078 -5.042 -11.526 1.00 91.81 197 ALA A O 1
ATOM 1470 N N . ALA A 1 198 ? -15.328 -7.251 -11.117 1.00 93.50 198 ALA A N 1
ATOM 1471 C CA . ALA A 1 198 ? -15.029 -7.730 -12.465 1.00 93.50 198 ALA A CA 1
ATOM 1472 C C . ALA A 1 198 ? -15.627 -9.128 -12.690 1.00 93.50 198 ALA A C 1
ATOM 1474 O O . ALA A 1 198 ? -15.501 -9.998 -11.824 1.00 93.50 198 ALA A O 1
ATOM 1475 N N . ASP A 1 199 ? -16.220 -9.366 -13.861 1.00 93.56 199 ASP A N 1
ATOM 1476 C CA . ASP A 1 199 ? -16.807 -10.667 -14.218 1.00 93.56 199 ASP A CA 1
ATOM 1477 C C . ASP A 1 199 ? -15.731 -11.768 -14.261 1.00 93.56 199 ASP A C 1
ATOM 1479 O O . ASP A 1 199 ? -15.966 -12.916 -13.877 1.00 93.56 199 ASP A O 1
ATOM 1483 N N . GLU A 1 200 ? -14.510 -11.400 -14.653 1.00 91.88 200 GLU A N 1
ATOM 1484 C CA . GLU A 1 200 ? -13.327 -12.255 -14.711 1.00 91.88 200 GLU A CA 1
ATOM 1485 C C . GLU A 1 200 ? -12.984 -12.886 -13.356 1.00 91.88 200 GLU A C 1
ATOM 1487 O O . GLU A 1 200 ? -12.422 -13.983 -13.311 1.00 91.88 200 GLU A O 1
ATOM 1492 N N . ALA A 1 201 ? -13.362 -12.244 -12.244 1.00 91.69 201 ALA A N 1
ATOM 1493 C CA . ALA A 1 201 ? -13.125 -12.769 -10.903 1.00 91.69 201 ALA A CA 1
ATOM 1494 C C . ALA A 1 201 ? -13.827 -14.118 -10.661 1.00 91.69 201 ALA A C 1
ATOM 1496 O O . ALA A 1 201 ? -13.370 -14.902 -9.829 1.00 91.69 201 ALA A O 1
ATOM 1497 N N . ALA A 1 202 ? -14.879 -14.444 -11.427 1.00 92.44 202 ALA A N 1
ATOM 1498 C CA . ALA A 1 202 ? -15.532 -15.755 -11.389 1.00 92.44 202 ALA A CA 1
ATOM 1499 C C . ALA A 1 202 ? -14.599 -16.914 -11.782 1.00 92.44 202 ALA A C 1
ATOM 1501 O O . ALA A 1 202 ? -14.853 -18.065 -11.423 1.00 92.44 202 ALA A O 1
ATOM 1502 N N . TYR A 1 203 ? -13.521 -16.620 -12.513 1.00 92.62 203 TYR A N 1
ATOM 1503 C CA . TYR A 1 203 ? -12.559 -17.602 -13.010 1.00 92.62 203 TYR A CA 1
ATOM 1504 C C . TYR A 1 203 ? -11.257 -17.635 -12.205 1.00 92.62 203 TYR A C 1
ATOM 1506 O O . TYR A 1 203 ? -10.350 -18.397 -12.552 1.00 92.62 203 TYR A O 1
ATOM 1514 N N . TYR A 1 204 ? -11.150 -16.834 -11.141 1.00 92.38 204 TYR A N 1
ATOM 1515 C CA . TYR A 1 204 ? -9.980 -16.816 -10.273 1.00 92.38 204 TYR A CA 1
ATOM 1516 C C . TYR A 1 204 ? -9.769 -18.177 -9.593 1.00 92.38 204 TYR A C 1
ATOM 1518 O O . TYR A 1 204 ? -10.700 -18.765 -9.041 1.00 92.38 204 TYR A O 1
ATOM 1526 N N . LYS A 1 205 ? -8.531 -18.686 -9.624 1.00 87.31 205 LYS A N 1
ATOM 1527 C CA . LYS A 1 205 ? -8.155 -19.998 -9.063 1.00 87.31 205 LYS A CA 1
ATOM 1528 C C . LYS A 1 205 ? -6.890 -19.956 -8.194 1.00 87.31 205 LYS A C 1
ATOM 1530 O O . LYS A 1 205 ? -6.260 -20.997 -8.043 1.00 87.31 205 LYS A O 1
ATOM 1535 N N . ALA A 1 206 ? -6.569 -18.798 -7.609 1.00 89.00 206 ALA A N 1
ATOM 1536 C CA . ALA A 1 206 ? -5.280 -18.426 -6.996 1.00 89.00 206 ALA A CA 1
ATOM 1537 C C . ALA A 1 206 ? -4.299 -17.738 -7.967 1.00 89.00 206 ALA A C 1
ATOM 1539 O O . ALA A 1 206 ? -4.514 -17.726 -9.179 1.00 89.00 206 ALA A O 1
ATOM 1540 N N . GLY A 1 207 ? -3.242 -17.138 -7.408 1.00 93.25 207 GLY A N 1
ATOM 1541 C CA . GLY A 1 207 ? -2.227 -16.371 -8.135 1.00 93.25 207 GLY A CA 1
ATOM 1542 C C . GLY A 1 207 ? -2.546 -14.877 -8.254 1.00 93.25 207 GLY A C 1
ATOM 1543 O O . GLY A 1 207 ? -3.459 -14.366 -7.602 1.00 93.25 207 GLY A O 1
ATOM 1544 N N . VAL A 1 208 ? -1.759 -14.172 -9.074 1.00 95.56 208 VAL A N 1
ATOM 1545 C CA . VAL A 1 208 ? -1.908 -12.724 -9.329 1.00 95.56 208 VAL A CA 1
ATOM 1546 C C . VAL A 1 208 ? -2.723 -12.400 -10.583 1.00 95.56 208 VAL A C 1
ATOM 1548 O O . VAL A 1 208 ? -3.180 -11.275 -10.714 1.00 95.56 208 VAL A O 1
ATOM 1551 N N . THR A 1 209 ? -2.922 -13.352 -11.492 1.00 96.75 209 THR A N 1
ATOM 1552 C CA . THR A 1 209 ? -3.689 -13.213 -12.745 1.00 96.75 209 THR A CA 1
ATOM 1553 C C . THR A 1 209 ? -4.590 -14.437 -12.929 1.00 96.75 209 THR A C 1
ATOM 1555 O O . THR A 1 209 ? -4.545 -15.380 -12.134 1.00 96.75 209 THR A O 1
ATOM 1558 N N . LEU A 1 210 ? -5.413 -14.457 -13.983 1.00 94.56 210 LEU A N 1
ATOM 1559 C CA . LEU A 1 210 ? -6.056 -15.703 -14.405 1.00 94.56 210 LEU A CA 1
ATOM 1560 C C . LEU A 1 210 ? -5.014 -16.713 -14.925 1.00 94.56 210 LEU A C 1
ATOM 1562 O O . LEU A 1 210 ? -3.949 -16.312 -15.406 1.00 94.56 210 LEU A O 1
ATOM 1566 N N . PRO A 1 211 ? -5.309 -18.029 -14.881 1.00 92.06 211 PRO A N 1
ATOM 1567 C CA . PRO A 1 211 ? -4.373 -19.050 -15.336 1.00 92.06 211 PRO A CA 1
ATOM 1568 C C . PRO A 1 211 ? -3.836 -18.771 -16.744 1.00 92.06 211 PRO A C 1
ATOM 1570 O O . PRO A 1 211 ? -4.615 -18.523 -17.661 1.00 92.06 211 PRO A O 1
ATOM 1573 N N . ARG A 1 212 ? -2.512 -18.905 -16.915 1.00 92.06 212 ARG A N 1
ATOM 1574 C CA . ARG A 1 212 ? -1.758 -18.679 -18.168 1.00 92.06 212 ARG A CA 1
ATOM 1575 C C . ARG A 1 212 ? -1.585 -17.219 -18.599 1.00 92.06 212 ARG A C 1
ATOM 1577 O O . ARG A 1 212 ? -0.927 -16.998 -19.607 1.00 92.06 212 ARG A O 1
ATOM 1584 N N . LEU A 1 213 ? -2.091 -16.246 -17.839 1.00 95.94 213 LEU A N 1
ATOM 1585 C CA . LEU A 1 213 ? -1.862 -14.822 -18.121 1.00 95.94 213 LEU A CA 1
ATOM 1586 C C . LEU A 1 213 ? -0.601 -14.258 -17.448 1.00 95.94 213 LEU A C 1
ATOM 1588 O O . LEU A 1 213 ? -0.320 -13.066 -17.533 1.00 95.94 213 LEU A O 1
ATOM 1592 N N . SER A 1 214 ? 0.165 -15.099 -16.759 1.00 96.25 214 SER A N 1
ATOM 1593 C CA . SER A 1 214 ? 1.495 -14.751 -16.272 1.00 96.25 214 SER A CA 1
ATOM 1594 C C . SER A 1 214 ? 2.397 -15.975 -16.146 1.00 96.25 214 SER A C 1
ATOM 1596 O O . SER A 1 214 ? 1.940 -17.123 -16.182 1.00 96.25 214 SER A O 1
ATOM 1598 N N . SER A 1 215 ? 3.692 -15.719 -15.991 1.00 94.75 215 SER A N 1
ATOM 1599 C CA . SER A 1 215 ? 4.720 -16.729 -15.757 1.00 94.75 215 SER A CA 1
ATOM 1600 C C . SER A 1 215 ? 5.708 -16.276 -14.688 1.00 94.75 215 SER A C 1
ATOM 1602 O O . SER A 1 215 ? 6.026 -15.091 -14.587 1.00 94.75 215 SER A O 1
ATOM 1604 N N . LYS A 1 216 ? 6.232 -17.236 -13.919 1.00 92.50 216 LYS A N 1
ATOM 1605 C CA . LYS A 1 216 ? 7.336 -16.988 -12.986 1.00 92.50 216 LYS A CA 1
ATOM 1606 C C . LYS A 1 216 ? 8.660 -16.774 -13.744 1.00 92.50 216 LYS A C 1
ATOM 1608 O O . LYS A 1 216 ? 8.834 -17.389 -14.801 1.00 92.50 216 LYS A O 1
ATOM 1613 N N . PRO A 1 217 ? 9.601 -15.967 -13.218 1.00 89.56 217 PRO A N 1
ATOM 1614 C CA . PRO A 1 217 ? 10.9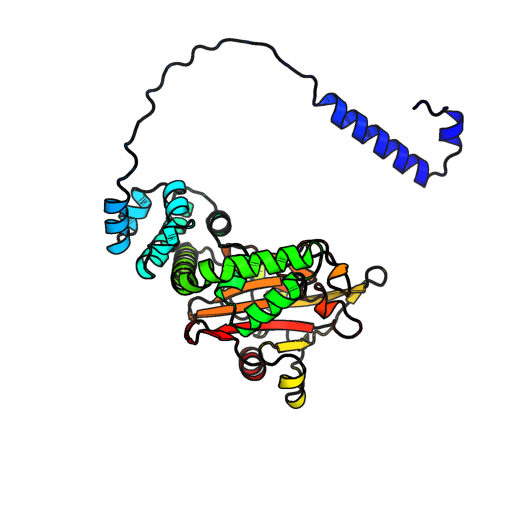53 -15.889 -13.765 1.00 89.56 217 PRO A CA 1
ATOM 1615 C C . PRO A 1 217 ? 11.659 -17.248 -13.673 1.00 89.56 217 PRO A C 1
ATOM 1617 O O . PRO A 1 217 ? 11.249 -18.127 -12.905 1.00 89.56 217 PRO A O 1
ATOM 1620 N N . ARG A 1 218 ? 12.744 -17.449 -14.432 1.00 89.31 218 ARG A N 1
ATOM 1621 C CA . ARG A 1 218 ? 13.564 -18.653 -14.236 1.00 89.31 218 ARG A CA 1
ATOM 1622 C C . ARG A 1 218 ? 14.238 -18.568 -12.871 1.00 89.31 218 ARG A C 1
ATOM 1624 O O . ARG A 1 218 ? 14.749 -17.521 -12.495 1.00 89.31 218 ARG A O 1
ATOM 1631 N N . GLU A 1 219 ? 14.299 -19.682 -12.148 1.00 88.06 219 GLU A N 1
ATOM 1632 C CA . GLU A 1 219 ? 14.887 -19.715 -10.797 1.00 88.06 219 GLU A CA 1
ATOM 1633 C C . GLU A 1 219 ? 16.354 -19.257 -10.781 1.00 88.06 219 GLU A C 1
ATOM 1635 O O . GLU A 1 219 ? 16.791 -18.598 -9.843 1.00 88.06 219 GLU A O 1
ATOM 1640 N N . SER A 1 220 ? 17.102 -19.510 -11.860 1.00 87.00 220 SER A N 1
ATOM 1641 C CA . SER A 1 220 ? 18.471 -19.008 -12.038 1.00 87.00 220 SER A CA 1
ATOM 1642 C C . SER A 1 220 ? 18.572 -17.483 -12.182 1.00 87.00 220 SER A C 1
ATOM 1644 O O . SER A 1 220 ? 19.661 -16.935 -12.050 1.00 87.00 220 SER A O 1
ATOM 1646 N N . GLU A 1 221 ? 17.468 -16.799 -12.489 1.00 84.50 221 GLU A N 1
ATOM 1647 C CA . GLU A 1 221 ? 17.384 -15.347 -12.716 1.00 84.50 221 GLU A CA 1
ATOM 1648 C C . GLU A 1 221 ? 16.838 -14.595 -11.488 1.00 84.50 221 GLU A C 1
ATOM 1650 O O . GLU A 1 221 ? 16.782 -13.364 -11.485 1.00 84.50 221 GLU A O 1
ATOM 1655 N N . TYR A 1 222 ? 16.459 -15.311 -10.426 1.00 83.06 222 TYR A N 1
ATOM 1656 C CA . TYR A 1 222 ? 15.854 -14.732 -9.227 1.00 83.06 222 TYR A CA 1
ATOM 1657 C C . TYR A 1 222 ? 16.737 -13.655 -8.585 1.00 83.06 222 TYR A C 1
ATOM 1659 O O . TYR A 1 222 ? 16.287 -12.528 -8.378 1.00 83.06 222 TYR A O 1
ATOM 1667 N N . ASP A 1 223 ? 18.001 -13.957 -8.290 1.00 76.62 223 ASP A N 1
ATOM 1668 C CA . ASP A 1 223 ? 18.884 -12.988 -7.623 1.00 76.62 223 ASP A CA 1
ATOM 1669 C C . ASP A 1 223 ? 19.432 -11.912 -8.569 1.00 76.62 223 ASP A C 1
ATOM 1671 O O . ASP A 1 223 ? 19.914 -10.883 -8.098 1.00 76.62 223 ASP A O 1
ATOM 1675 N N . TYR A 1 224 ? 19.332 -12.127 -9.884 1.00 71.69 224 TYR A N 1
ATOM 1676 C CA . TYR A 1 224 ? 19.754 -11.163 -10.901 1.00 71.69 224 TYR A CA 1
ATOM 1677 C C . TYR A 1 224 ? 18.702 -10.075 -11.159 1.00 71.69 224 TYR A C 1
ATOM 1679 O O . TYR A 1 224 ? 19.069 -8.938 -11.432 1.00 71.69 224 TYR A O 1
ATOM 1687 N N . SER A 1 225 ? 17.414 -10.420 -11.061 1.00 68.06 225 SER A N 1
ATOM 1688 C CA . SER A 1 225 ? 16.291 -9.495 -11.272 1.00 68.06 225 SER A CA 1
ATOM 1689 C C . SER A 1 225 ? 16.131 -8.558 -10.075 1.00 68.06 225 SER A C 1
ATOM 1691 O O . SER A 1 225 ? 16.566 -7.411 -10.128 1.00 68.06 225 SER A O 1
ATOM 1693 N N . HIS A 1 226 ? 15.616 -9.059 -8.950 1.00 80.38 226 HIS A N 1
ATOM 1694 C CA . HIS A 1 226 ? 15.477 -8.293 -7.712 1.00 80.38 226 HIS A CA 1
ATOM 1695 C C . HIS A 1 226 ? 15.426 -9.225 -6.489 1.00 80.38 226 HIS A C 1
ATOM 1697 O O . HIS A 1 226 ? 14.437 -9.904 -6.252 1.00 80.38 226 HIS A O 1
ATOM 1703 N N . THR A 1 227 ? 16.455 -9.228 -5.628 1.00 90.31 227 THR A N 1
ATOM 1704 C CA . THR A 1 227 ? 16.536 -10.176 -4.488 1.00 90.31 227 THR A CA 1
ATOM 1705 C C . THR A 1 227 ? 15.330 -10.140 -3.538 1.00 90.31 227 THR A C 1
ATOM 1707 O O . THR A 1 227 ? 15.022 -11.147 -2.908 1.00 90.31 227 THR A O 1
ATOM 1710 N N . PHE A 1 228 ? 14.664 -8.989 -3.389 1.00 94.62 228 PHE A N 1
ATOM 1711 C CA . PHE A 1 228 ? 13.567 -8.776 -2.427 1.00 94.62 228 PHE A CA 1
ATOM 1712 C C . PHE A 1 228 ? 12.245 -8.368 -3.087 1.00 94.62 228 PHE A C 1
ATOM 1714 O O . PHE A 1 228 ? 11.395 -7.750 -2.448 1.00 94.62 228 PHE A O 1
ATOM 1721 N N . ALA A 1 229 ? 12.102 -8.705 -4.363 1.00 95.75 229 ALA A N 1
ATOM 1722 C CA . ALA A 1 229 ? 10.872 -8.580 -5.122 1.00 95.75 229 ALA A CA 1
ATOM 1723 C C . ALA A 1 229 ? 10.745 -9.790 -6.052 1.00 95.75 229 ALA A C 1
ATOM 1725 O O . ALA A 1 229 ? 11.669 -10.594 -6.157 1.00 95.75 229 ALA A O 1
ATOM 1726 N N . LEU A 1 230 ? 9.606 -9.939 -6.709 1.00 96.50 230 LEU A N 1
ATOM 1727 C CA . LEU A 1 230 ? 9.440 -10.898 -7.789 1.00 96.50 230 LEU A CA 1
ATOM 1728 C C . LEU A 1 230 ? 8.822 -10.191 -8.987 1.00 96.50 230 LEU A C 1
ATOM 1730 O O . LEU A 1 230 ? 7.708 -9.675 -8.881 1.00 96.50 230 LEU A O 1
ATOM 1734 N N . ASP A 1 231 ? 9.524 -10.240 -10.114 1.00 95.94 231 ASP A N 1
ATOM 1735 C CA . ASP A 1 231 ? 9.001 -9.781 -11.396 1.00 95.94 231 ASP A CA 1
ATOM 1736 C C . ASP A 1 231 ? 8.198 -10.912 -12.029 1.00 95.94 231 ASP A C 1
ATOM 1738 O O . ASP A 1 231 ? 8.730 -11.946 -12.437 1.00 95.94 231 ASP A O 1
ATOM 1742 N N . ILE A 1 232 ? 6.883 -10.741 -12.054 1.00 96.38 232 ILE A N 1
ATOM 1743 C CA . ILE A 1 232 ? 5.943 -11.706 -12.611 1.00 96.38 232 ILE A CA 1
ATOM 1744 C C . ILE A 1 232 ? 5.618 -11.263 -14.033 1.00 96.38 232 ILE A C 1
ATOM 1746 O O . ILE A 1 232 ? 4.882 -10.296 -14.228 1.00 96.38 232 ILE A O 1
ATOM 1750 N N . PHE A 1 233 ? 6.162 -11.971 -15.021 1.00 96.50 233 PHE A N 1
ATOM 1751 C CA . PHE A 1 233 ? 5.988 -11.626 -16.431 1.00 96.50 233 PHE A CA 1
ATOM 1752 C C . PHE A 1 233 ? 4.548 -11.853 -16.872 1.00 96.50 233 PHE A C 1
ATOM 1754 O O . PHE A 1 233 ? 3.985 -12.936 -16.680 1.00 96.50 233 PHE A O 1
ATOM 1761 N N . LEU A 1 234 ? 3.958 -10.818 -17.449 1.00 97.69 234 LEU A N 1
ATOM 1762 C CA . LEU A 1 234 ? 2.574 -10.767 -17.882 1.00 97.69 234 LEU A CA 1
ATOM 1763 C C . LEU A 1 234 ? 2.468 -11.234 -19.334 1.00 97.69 234 LEU A C 1
ATOM 1765 O O . LEU A 1 234 ? 3.344 -10.980 -20.153 1.00 97.69 234 LEU A O 1
ATOM 1769 N N . GLN A 1 235 ? 1.381 -11.929 -19.650 1.00 96.81 235 GLN A N 1
ATOM 1770 C CA . GLN A 1 235 ? 1.036 -12.314 -21.018 1.00 96.81 235 GLN A CA 1
ATOM 1771 C C . GLN A 1 235 ? -0.089 -11.412 -21.530 1.00 96.81 235 GLN A C 1
ATOM 1773 O O . GLN A 1 235 ? -0.788 -10.793 -20.731 1.00 96.81 235 GLN A O 1
ATOM 1778 N N . GLU A 1 236 ? -0.285 -11.366 -22.849 1.00 95.56 236 GLU A N 1
ATOM 1779 C CA . GLU A 1 236 ? -1.344 -10.556 -23.481 1.00 95.56 236 GLU A CA 1
ATOM 1780 C C . GLU A 1 236 ? -1.229 -9.053 -23.153 1.00 95.56 236 GLU A C 1
ATOM 1782 O O . GLU A 1 236 ? -2.215 -8.382 -22.856 1.00 95.56 236 GLU A O 1
ATOM 1787 N N . VAL A 1 237 ? -0.005 -8.517 -23.191 1.00 97.38 237 VAL A N 1
ATOM 1788 C CA . VAL A 1 237 ? 0.253 -7.089 -22.969 1.00 97.38 237 VAL A CA 1
ATOM 1789 C C . VAL A 1 237 ? 0.037 -6.304 -24.262 1.00 97.38 237 VAL A C 1
ATOM 1791 O O . VAL A 1 237 ? 0.630 -6.596 -25.300 1.00 97.38 237 VAL A O 1
ATOM 1794 N N . GLU A 1 238 ? -0.811 -5.281 -24.193 1.00 97.56 238 GLU A N 1
ATOM 1795 C CA . GLU A 1 238 ? -1.045 -4.337 -25.280 1.00 97.56 238 GLU A CA 1
ATOM 1796 C C . GLU A 1 238 ? -0.205 -3.072 -25.086 1.00 97.56 238 GLU A C 1
ATOM 1798 O O . GLU A 1 238 ? -0.286 -2.417 -24.044 1.00 97.56 238 GLU A O 1
ATOM 1803 N N . THR A 1 239 ? 0.541 -2.670 -26.116 1.00 97.06 239 THR A N 1
ATOM 1804 C CA . THR A 1 239 ? 1.349 -1.442 -26.088 1.00 97.06 239 THR A CA 1
ATOM 1805 C C . THR A 1 239 ? 0.711 -0.357 -26.941 1.00 97.06 239 THR A C 1
ATOM 1807 O O . THR A 1 239 ? 0.493 -0.522 -28.143 1.00 97.06 239 THR A O 1
ATOM 1810 N N . ASN A 1 240 ? 0.454 0.805 -26.341 1.00 95.50 240 ASN A N 1
ATOM 1811 C CA . ASN A 1 240 ? 0.018 1.978 -27.083 1.00 95.50 240 ASN A CA 1
ATOM 1812 C C . ASN A 1 240 ? 1.171 2.489 -27.973 1.00 95.50 240 ASN A C 1
ATOM 1814 O O . ASN A 1 240 ? 2.191 2.921 -27.438 1.00 95.50 240 ASN A O 1
ATOM 1818 N N . PRO A 1 241 ? 1.028 2.533 -29.310 1.00 94.25 241 PRO A N 1
ATOM 1819 C CA . PRO A 1 241 ? 2.138 2.872 -30.206 1.00 94.25 241 PRO A CA 1
ATOM 1820 C C . PRO A 1 241 ? 2.554 4.352 -30.158 1.00 94.25 241 PRO A C 1
ATOM 1822 O O . PRO A 1 241 ? 3.596 4.707 -30.696 1.00 94.25 241 PRO A O 1
ATOM 1825 N N . ILE A 1 242 ? 1.740 5.227 -29.556 1.00 92.75 242 ILE A N 1
ATOM 1826 C CA . ILE A 1 242 ? 2.013 6.668 -29.457 1.00 92.75 242 ILE A CA 1
ATOM 1827 C C . ILE A 1 242 ? 2.718 6.990 -28.142 1.00 92.75 242 ILE A C 1
ATOM 1829 O O . ILE A 1 242 ? 3.663 7.772 -28.122 1.00 92.75 242 ILE A O 1
ATOM 1833 N N . THR A 1 243 ? 2.234 6.427 -27.036 1.00 91.56 243 THR A N 1
ATOM 1834 C CA . THR A 1 243 ? 2.750 6.737 -25.694 1.00 91.56 243 THR A CA 1
ATOM 1835 C C . THR A 1 243 ? 3.737 5.692 -25.182 1.00 91.56 243 THR A C 1
ATOM 1837 O O . THR A 1 243 ? 4.422 5.924 -24.187 1.00 91.56 243 THR A O 1
ATOM 1840 N N . GLY A 1 244 ? 3.781 4.516 -25.808 1.00 93.94 244 GLY A N 1
ATOM 1841 C CA . GLY A 1 244 ? 4.485 3.340 -25.306 1.00 93.94 244 GLY A CA 1
ATOM 1842 C C . GLY A 1 244 ? 3.902 2.795 -24.001 1.00 93.94 244 GLY A C 1
ATOM 1843 O O . GLY A 1 244 ? 4.564 2.000 -23.345 1.00 93.94 244 GLY A O 1
ATOM 1844 N N . LEU A 1 245 ? 2.740 3.276 -23.537 1.00 95.81 245 LEU A N 1
ATOM 1845 C CA . LEU A 1 245 ? 2.122 2.763 -22.311 1.00 95.81 245 LEU A CA 1
ATOM 1846 C C . LEU A 1 245 ? 1.601 1.355 -22.555 1.00 95.81 245 LEU A C 1
ATOM 1848 O O . LEU A 1 245 ? 0.877 1.122 -23.524 1.00 95.81 245 LEU A O 1
ATOM 1852 N N . GLU A 1 246 ? 1.941 0.461 -21.643 1.00 97.62 246 GLU A N 1
ATOM 1853 C CA . GLU A 1 246 ? 1.488 -0.921 -21.666 1.00 97.62 246 GLU A CA 1
ATOM 1854 C C . GLU A 1 246 ? 0.230 -1.097 -20.824 1.00 97.62 246 GLU A C 1
ATOM 1856 O O . GLU A 1 246 ? 0.034 -0.423 -19.804 1.00 97.62 246 GLU A O 1
ATOM 1861 N N . LYS A 1 247 ? -0.614 -2.027 -21.260 1.00 98.25 247 LYS A N 1
ATOM 1862 C CA . LYS A 1 247 ? -1.741 -2.547 -20.503 1.00 98.25 247 LYS A CA 1
ATOM 1863 C C . LYS A 1 247 ? -1.730 -4.068 -20.589 1.00 98.25 247 LYS A C 1
ATOM 1865 O O . LYS A 1 247 ? -1.948 -4.636 -21.651 1.00 98.25 247 LYS A O 1
ATOM 1870 N N . GLY A 1 248 ? -1.456 -4.702 -19.460 1.00 98.06 248 GLY A N 1
ATOM 1871 C CA . GLY A 1 248 ? -1.502 -6.146 -19.285 1.00 98.06 248 GLY A CA 1
ATOM 1872 C C . GLY A 1 248 ? -2.849 -6.639 -18.741 1.00 98.06 248 GLY A C 1
ATOM 1873 O O . GLY A 1 248 ? -3.827 -5.884 -18.682 1.00 98.06 248 GLY A O 1
ATOM 1874 N N . PRO A 1 249 ? -2.899 -7.904 -18.298 1.00 97.94 249 PRO A N 1
ATOM 1875 C CA . PRO A 1 249 ? -4.108 -8.536 -17.799 1.00 97.94 249 PRO A CA 1
ATOM 1876 C C . PRO A 1 249 ? -4.529 -7.963 -16.443 1.00 97.94 249 PRO A C 1
ATOM 1878 O O . PRO A 1 249 ? -3.775 -7.259 -15.759 1.00 97.94 249 PRO A O 1
ATOM 1881 N N . LEU A 1 250 ? -5.754 -8.304 -16.045 1.00 98.31 250 LEU A N 1
ATOM 1882 C CA . LEU A 1 250 ? -6.287 -7.981 -14.729 1.00 98.31 250 LEU A CA 1
ATOM 1883 C C . LEU A 1 250 ? -5.484 -8.692 -13.630 1.00 98.31 250 LEU A C 1
ATOM 1885 O O . LEU A 1 250 ? -5.263 -9.906 -13.684 1.00 98.31 250 LEU A O 1
ATOM 1889 N N . LEU A 1 251 ? -5.080 -7.920 -12.626 1.00 98.56 251 LEU A N 1
ATOM 1890 C CA . LEU A 1 251 ? -4.370 -8.386 -11.445 1.00 98.56 251 LEU A CA 1
ATOM 1891 C C . LEU A 1 251 ? -5.339 -8.596 -10.280 1.00 98.56 251 LEU A C 1
ATOM 1893 O O . LEU A 1 251 ? -6.258 -7.800 -10.075 1.00 98.56 251 LEU A O 1
ATOM 1897 N N . PHE A 1 252 ? -5.097 -9.622 -9.472 1.00 98.62 252 PHE A N 1
ATOM 1898 C CA . PHE A 1 252 ? -5.931 -9.993 -8.331 1.00 98.62 252 PHE A CA 1
ATOM 1899 C C . PHE A 1 252 ? -5.150 -9.953 -7.018 1.00 98.62 252 PHE A C 1
ATOM 1901 O O . PHE A 1 252 ? -3.953 -10.241 -6.973 1.00 98.62 252 PHE A O 1
ATOM 1908 N N . SER A 1 253 ? -5.844 -9.629 -5.925 1.00 98.31 253 SER A N 1
ATOM 1909 C CA . SER A 1 253 ? -5.276 -9.731 -4.582 1.00 98.31 253 SER A CA 1
ATOM 1910 C C . SER A 1 253 ? -4.959 -11.184 -4.246 1.00 98.31 253 SER A C 1
ATOM 1912 O O . SER A 1 253 ? -5.831 -12.045 -4.327 1.00 98.31 253 SER A O 1
ATOM 1914 N N . LEU A 1 254 ? -3.746 -11.449 -3.766 1.00 97.94 254 LEU A N 1
ATOM 1915 C CA . LEU A 1 254 ? -3.372 -12.771 -3.256 1.00 97.94 254 LEU A CA 1
ATOM 1916 C C . LEU A 1 254 ? -4.065 -13.110 -1.928 1.00 97.94 254 LEU A C 1
ATOM 1918 O O . LEU A 1 254 ? -4.170 -14.278 -1.558 1.00 97.94 254 LEU A O 1
ATOM 1922 N N . THR A 1 255 ? -4.529 -12.105 -1.181 1.00 97.44 255 THR A N 1
ATOM 1923 C CA . THR A 1 255 ? -4.959 -12.282 0.213 1.00 97.44 255 THR A CA 1
ATOM 1924 C C . THR A 1 255 ? -6.130 -11.393 0.602 1.00 97.44 255 THR A C 1
ATOM 1926 O O . THR A 1 255 ? -6.386 -10.362 -0.023 1.00 97.44 255 THR A O 1
ATOM 1929 N N . ASP A 1 256 ? -6.791 -11.761 1.697 1.00 98.25 256 ASP A N 1
ATOM 1930 C CA . ASP A 1 256 ? -7.722 -10.880 2.392 1.00 98.25 256 ASP A CA 1
ATOM 1931 C C . ASP A 1 256 ? -6.939 -9.727 3.024 1.00 98.25 256 ASP A C 1
ATOM 1933 O O . ASP A 1 256 ? -6.061 -9.935 3.869 1.00 98.25 256 ASP A O 1
ATOM 1937 N N . SER A 1 257 ? -7.232 -8.505 2.593 1.00 98.56 257 SER A N 1
ATOM 1938 C CA . SER A 1 257 ? -6.403 -7.344 2.883 1.00 98.56 257 SER A CA 1
ATOM 1939 C C . SER A 1 257 ? -7.206 -6.065 3.033 1.00 98.56 257 SER A C 1
ATOM 1941 O O . SER A 1 257 ? -8.207 -5.844 2.355 1.00 98.56 257 SER A O 1
ATOM 1943 N N . ILE A 1 258 ? -6.705 -5.167 3.877 1.00 98.75 258 ILE A N 1
ATOM 1944 C CA . ILE A 1 258 ? -7.097 -3.762 3.835 1.00 98.75 258 ILE A CA 1
ATOM 1945 C C . ILE A 1 258 ? -6.199 -3.008 2.850 1.00 98.75 258 ILE A C 1
ATOM 1947 O O . ILE A 1 258 ? -4.976 -3.166 2.849 1.00 98.75 258 ILE A O 1
ATOM 1951 N N . VAL A 1 259 ? -6.807 -2.181 2.003 1.00 98.88 259 VAL A N 1
ATOM 1952 C CA . VAL A 1 259 ? -6.091 -1.329 1.050 1.00 98.88 259 VAL A CA 1
ATOM 1953 C C . VAL A 1 259 ? -5.554 -0.109 1.793 1.00 98.88 259 VAL A C 1
ATOM 1955 O O . VAL A 1 259 ? -6.331 0.691 2.320 1.00 98.88 259 VAL A O 1
ATOM 1958 N N . LEU A 1 260 ? -4.233 0.049 1.842 1.00 98.81 260 LEU A N 1
ATOM 1959 C CA . LEU A 1 260 ? -3.583 1.147 2.562 1.00 98.81 260 LEU A CA 1
ATOM 1960 C C . LEU A 1 260 ? -3.297 2.349 1.665 1.00 98.81 260 LEU A C 1
ATOM 1962 O O . LEU A 1 260 ? -3.501 3.489 2.071 1.00 98.81 260 LEU A O 1
ATOM 1966 N N . GLY A 1 261 ? -2.834 2.098 0.443 1.00 98.38 261 GLY A N 1
ATOM 1967 C CA . GLY A 1 261 ? -2.424 3.143 -0.485 1.00 98.38 261 GLY A CA 1
ATOM 1968 C C . GLY A 1 261 ? -2.616 2.709 -1.926 1.00 98.38 261 GLY A C 1
ATOM 1969 O O . GLY A 1 261 ? -2.462 1.536 -2.257 1.00 98.38 261 GLY A O 1
ATOM 1970 N N . THR A 1 262 ? -2.965 3.664 -2.778 1.00 98.50 262 THR A N 1
ATOM 1971 C CA . THR A 1 262 ? -3.118 3.469 -4.220 1.00 98.50 262 THR A CA 1
ATOM 1972 C C . THR A 1 262 ? -2.668 4.729 -4.937 1.00 98.50 262 THR A C 1
ATOM 1974 O O . THR A 1 262 ? -2.921 5.827 -4.436 1.00 98.50 262 THR A O 1
ATOM 1977 N N . SER A 1 263 ? -2.108 4.601 -6.131 1.00 97.88 263 SER A N 1
ATOM 1978 C CA . SER A 1 263 ? -1.952 5.737 -7.040 1.00 97.88 263 SER A CA 1
ATOM 1979 C C . SER A 1 263 ? -2.032 5.268 -8.487 1.00 97.88 263 SER A C 1
ATOM 1981 O O . SER A 1 263 ? -1.374 4.301 -8.851 1.00 97.88 263 SER A O 1
ATOM 1983 N N . SER A 1 264 ? -2.863 5.944 -9.280 1.00 97.62 264 SER A N 1
ATOM 1984 C CA . SER A 1 264 ? -3.125 5.652 -10.696 1.00 97.62 264 SER A CA 1
ATOM 1985 C C . SER A 1 264 ? -2.829 6.859 -11.598 1.00 97.62 264 SER A C 1
ATOM 1987 O O . SER A 1 264 ? -3.384 6.978 -12.688 1.00 97.62 264 SER A O 1
ATOM 1989 N N . ASP A 1 265 ? -2.067 7.824 -11.090 1.00 97.81 265 ASP A N 1
ATOM 1990 C CA . ASP A 1 265 ? -1.849 9.143 -11.683 1.00 97.81 265 ASP A CA 1
ATOM 1991 C C . ASP A 1 265 ? -0.367 9.444 -11.940 1.00 97.81 265 ASP A C 1
ATOM 1993 O O . ASP A 1 265 ? -0.000 10.608 -12.116 1.00 97.81 265 ASP A O 1
ATOM 1997 N N . TRP A 1 266 ? 0.478 8.409 -11.974 1.00 98.44 266 TRP A N 1
ATOM 1998 C CA . TRP A 1 266 ? 1.900 8.551 -12.258 1.00 98.44 266 TRP A CA 1
ATOM 1999 C C . TRP A 1 266 ? 2.143 9.170 -13.635 1.00 98.44 266 TRP A C 1
ATOM 2001 O O . TRP A 1 266 ? 1.542 8.784 -14.641 1.00 98.44 266 TRP A O 1
ATOM 2011 N N . ARG A 1 267 ? 3.056 10.141 -13.671 1.00 97.69 267 ARG A N 1
ATOM 2012 C CA . ARG A 1 267 ? 3.497 10.843 -14.875 1.00 97.69 267 ARG A CA 1
ATOM 2013 C C . ARG A 1 267 ? 5.011 10.967 -14.847 1.00 97.69 267 ARG A C 1
ATOM 2015 O O . ARG A 1 267 ? 5.555 11.655 -13.983 1.00 97.69 267 ARG A O 1
ATOM 2022 N N . GLY A 1 268 ? 5.662 10.348 -15.819 1.00 96.56 268 GLY A N 1
ATOM 2023 C CA . GLY A 1 268 ? 7.098 10.443 -16.032 1.00 96.56 268 GLY A CA 1
ATOM 2024 C C . GLY A 1 268 ? 7.533 9.729 -17.307 1.00 96.56 268 GLY A C 1
ATOM 2025 O O . GLY A 1 268 ? 6.686 9.373 -18.132 1.00 96.56 268 GLY A O 1
ATOM 2026 N N . GLY A 1 269 ? 8.839 9.509 -17.439 1.00 95.31 269 GLY A N 1
ATOM 2027 C CA . GLY A 1 269 ? 9.451 8.799 -18.560 1.00 95.31 269 GLY A CA 1
ATOM 2028 C C . GLY A 1 269 ? 10.408 7.693 -18.114 1.00 95.31 269 GLY A C 1
ATOM 2029 O O . GLY A 1 269 ? 10.144 7.004 -17.128 1.00 95.31 269 GLY A O 1
ATOM 2030 N N . GLU A 1 270 ? 11.476 7.498 -18.877 1.00 95.25 270 GLU A N 1
ATOM 2031 C CA . GLU A 1 270 ? 12.472 6.429 -18.712 1.00 95.25 270 GLU A CA 1
ATOM 2032 C C . GLU A 1 270 ? 13.537 6.776 -17.665 1.00 95.25 270 GLU A C 1
ATOM 2034 O O . GLU A 1 270 ? 14.194 5.881 -17.131 1.00 95.25 270 GLU A O 1
ATOM 2039 N N . GLU A 1 271 ? 13.667 8.066 -17.335 1.00 96.00 271 GLU A N 1
ATOM 2040 C CA . GLU A 1 271 ? 14.634 8.591 -16.370 1.00 96.00 271 GLU A CA 1
ATOM 2041 C C . GLU A 1 271 ? 13.967 9.367 -15.224 1.00 96.00 271 GLU A C 1
ATOM 2043 O O . GLU A 1 271 ? 12.873 9.924 -15.352 1.00 96.00 271 GLU A O 1
ATOM 2048 N N . LEU A 1 272 ? 14.646 9.440 -14.071 1.00 95.50 272 LEU A N 1
ATOM 2049 C CA . LEU A 1 272 ? 14.143 10.165 -12.892 1.00 95.50 272 LEU A CA 1
ATOM 2050 C C . LEU A 1 272 ? 13.946 11.663 -13.152 1.00 95.50 272 LEU A C 1
ATOM 2052 O O . LEU A 1 272 ? 13.009 12.252 -12.613 1.00 95.50 272 LEU A O 1
ATOM 2056 N N . SER A 1 273 ? 14.773 12.265 -14.005 1.00 95.75 273 SER A N 1
ATOM 2057 C CA . SER A 1 273 ? 14.650 13.670 -14.411 1.00 95.75 273 SER A CA 1
ATOM 2058 C C . SER A 1 273 ? 13.380 13.957 -15.224 1.00 95.75 273 SER A C 1
ATOM 2060 O O . SER A 1 273 ? 12.934 15.102 -15.291 1.00 95.75 273 SER A O 1
ATOM 2062 N N . GLU A 1 274 ? 12.765 12.925 -15.805 1.00 96.50 274 GLU A N 1
ATOM 2063 C CA . GLU A 1 274 ? 11.518 13.017 -16.568 1.00 96.50 274 GLU A CA 1
ATOM 2064 C C . GLU A 1 274 ? 10.280 12.802 -15.687 1.00 96.50 274 GLU A C 1
ATOM 2066 O O . GLU A 1 274 ? 9.152 12.963 -16.151 1.00 96.50 274 GLU A O 1
ATOM 2071 N N . TYR A 1 275 ? 10.451 12.432 -14.414 1.00 98.00 275 TYR A N 1
ATOM 2072 C CA . TYR A 1 275 ? 9.335 12.279 -13.488 1.00 98.00 275 TYR A CA 1
ATOM 2073 C C . TYR A 1 275 ? 8.717 13.634 -13.116 1.00 98.00 275 TYR A C 1
ATOM 2075 O O . TYR A 1 275 ? 9.395 14.585 -12.722 1.00 98.00 275 TYR A O 1
ATOM 2083 N N . HIS A 1 276 ? 7.386 13.694 -13.169 1.00 97.62 276 HIS A N 1
ATOM 2084 C CA . HIS A 1 276 ? 6.619 14.901 -12.890 1.00 97.62 276 HIS A CA 1
ATOM 2085 C C . HIS A 1 276 ? 5.781 14.795 -11.615 1.00 97.62 276 HIS A C 1
ATOM 2087 O O . HIS A 1 276 ? 5.799 15.714 -10.795 1.00 97.62 276 HIS A O 1
ATOM 2093 N N . SER A 1 277 ? 4.999 13.722 -11.456 1.00 97.94 277 SER A N 1
ATOM 2094 C CA . SER A 1 277 ? 4.041 13.598 -10.348 1.00 97.94 277 SER A CA 1
ATOM 2095 C C . SER A 1 277 ? 3.441 12.196 -10.221 1.00 97.94 277 SER A C 1
ATOM 2097 O O . SER A 1 277 ? 3.441 11.431 -11.183 1.00 97.94 277 SER A O 1
ATOM 2099 N N . GLY A 1 278 ? 2.796 11.931 -9.082 1.00 97.62 278 GLY A N 1
ATOM 2100 C CA . GLY A 1 278 ? 1.955 10.753 -8.863 1.00 97.62 278 GLY A CA 1
ATOM 2101 C C . GLY A 1 278 ? 2.746 9.459 -8.663 1.00 97.62 278 GLY A C 1
ATOM 2102 O O . GLY A 1 278 ? 3.950 9.457 -8.425 1.00 97.62 278 GLY A O 1
ATOM 2103 N N . GLY A 1 279 ? 2.050 8.336 -8.760 1.00 97.94 279 GLY A N 1
ATOM 2104 C CA . GLY A 1 279 ? 2.571 7.010 -8.439 1.00 97.94 279 GLY A CA 1
ATOM 2105 C C . GLY A 1 279 ? 2.742 6.744 -6.944 1.00 97.94 279 GLY A C 1
ATOM 2106 O O . GLY A 1 279 ? 2.649 7.622 -6.085 1.00 97.94 279 GLY A O 1
ATOM 2107 N N . ILE A 1 280 ? 3.013 5.478 -6.633 1.00 98.00 280 ILE A N 1
ATOM 2108 C CA . ILE A 1 280 ? 3.462 5.048 -5.315 1.00 98.00 280 ILE A CA 1
ATOM 2109 C C . ILE A 1 280 ? 4.847 5.619 -5.033 1.00 98.00 280 ILE A C 1
ATOM 2111 O O . ILE A 1 280 ? 5.049 6.164 -3.952 1.00 98.00 280 ILE A O 1
ATOM 2115 N N . THR A 1 281 ? 5.760 5.556 -6.007 1.00 97.94 281 THR A N 1
ATOM 2116 C CA . THR A 1 281 ? 7.042 6.281 -6.036 1.00 97.94 281 THR A CA 1
ATOM 2117 C C . THR A 1 281 ? 7.384 6.671 -7.482 1.00 97.94 281 THR A C 1
ATOM 2119 O O . THR A 1 281 ? 6.817 6.084 -8.412 1.00 97.94 281 THR A O 1
ATOM 2122 N N . PRO A 1 282 ? 8.347 7.588 -7.706 1.00 98.31 282 PRO A N 1
ATOM 2123 C CA . PRO A 1 282 ? 8.865 7.879 -9.042 1.00 98.31 282 PRO A CA 1
ATOM 2124 C C . PRO A 1 282 ? 9.291 6.624 -9.823 1.00 98.31 282 PRO A C 1
ATOM 2126 O O . PRO A 1 282 ? 8.926 6.481 -10.989 1.00 98.31 282 PRO A O 1
ATOM 2129 N N . LYS A 1 283 ? 9.994 5.682 -9.176 1.00 97.38 283 LYS A N 1
ATOM 2130 C CA . LYS A 1 283 ? 10.488 4.445 -9.814 1.00 97.38 283 LYS A CA 1
ATOM 2131 C C . LYS A 1 283 ? 9.427 3.360 -9.962 1.00 97.38 283 LYS A C 1
ATOM 2133 O O . LYS A 1 283 ? 9.430 2.674 -10.976 1.00 97.38 283 LYS A O 1
ATOM 2138 N N . ALA A 1 284 ? 8.535 3.223 -8.982 1.00 97.25 284 ALA A N 1
ATOM 2139 C CA . ALA A 1 284 ? 7.531 2.158 -8.924 1.00 97.25 284 ALA A CA 1
ATOM 2140 C C . ALA A 1 284 ? 6.285 2.436 -9.778 1.00 97.25 284 ALA A C 1
ATOM 2142 O O . ALA A 1 284 ? 5.557 1.510 -10.123 1.00 97.25 284 ALA A O 1
ATOM 2143 N N . GLY A 1 285 ? 6.010 3.699 -10.110 1.00 98.38 285 GLY A N 1
ATOM 2144 C CA . GLY A 1 285 ? 4.844 4.034 -10.919 1.00 98.38 285 GLY A CA 1
ATOM 2145 C C . GLY A 1 285 ? 3.533 3.908 -10.159 1.00 98.38 285 GLY A C 1
ATOM 2146 O O . GLY A 1 285 ? 3.484 4.059 -8.936 1.00 98.38 285 GLY A O 1
ATOM 2147 N N . ASN A 1 286 ? 2.457 3.642 -10.889 1.00 98.75 286 ASN A N 1
ATOM 2148 C CA . ASN A 1 286 ? 1.168 3.322 -10.298 1.00 98.75 286 ASN A CA 1
ATOM 2149 C C . ASN A 1 286 ? 1.250 2.005 -9.529 1.00 98.75 286 ASN A C 1
ATOM 2151 O O . ASN A 1 286 ? 1.961 1.074 -9.909 1.00 98.75 286 ASN A O 1
ATOM 2155 N N . GLY A 1 287 ? 0.469 1.899 -8.463 1.00 98.69 287 GLY A N 1
ATOM 2156 C CA . GLY A 1 287 ? 0.489 0.691 -7.658 1.00 98.69 287 GLY A CA 1
ATOM 2157 C C . GLY A 1 287 ? -0.476 0.685 -6.493 1.00 98.69 287 GLY A C 1
ATOM 2158 O O . GLY A 1 287 ? -1.170 1.667 -6.218 1.00 98.69 287 GLY A O 1
ATOM 2159 N N . VAL A 1 288 ? -0.496 -0.450 -5.803 1.00 98.81 288 VAL A N 1
ATOM 2160 C CA . VAL A 1 288 ? -1.371 -0.732 -4.665 1.00 98.81 288 VAL A CA 1
ATOM 2161 C C . VAL A 1 288 ? -0.530 -1.262 -3.509 1.00 98.81 288 VAL A C 1
ATOM 2163 O O . VAL A 1 288 ? 0.287 -2.160 -3.693 1.00 98.81 288 VAL A O 1
ATOM 2166 N N . ILE A 1 289 ? -0.760 -0.733 -2.308 1.00 98.88 289 ILE A N 1
ATOM 2167 C CA . ILE A 1 289 ? -0.212 -1.263 -1.058 1.00 98.88 289 ILE A CA 1
ATOM 2168 C C . ILE A 1 289 ? -1.356 -1.857 -0.245 1.00 98.88 289 ILE A C 1
ATOM 2170 O O . ILE A 1 289 ? -2.286 -1.150 0.156 1.00 98.88 289 ILE A O 1
ATOM 2174 N N . LEU A 1 290 ? -1.263 -3.154 0.017 1.00 98.88 290 LEU A N 1
ATOM 2175 C CA . LEU A 1 290 ? -2.202 -3.920 0.824 1.00 98.88 290 LEU A CA 1
ATOM 2176 C C . LEU A 1 290 ? -1.553 -4.332 2.142 1.00 98.88 290 LEU A C 1
ATOM 2178 O O . LEU A 1 290 ? -0.350 -4.583 2.187 1.00 98.88 290 LEU A O 1
ATOM 2182 N N . TYR A 1 291 ? -2.355 -4.462 3.194 1.00 98.88 291 TYR A N 1
ATOM 2183 C CA . TYR A 1 291 ? -1.954 -5.135 4.427 1.00 98.88 291 TYR A CA 1
ATOM 2184 C C . TYR A 1 291 ? -2.909 -6.284 4.727 1.00 98.88 291 TYR A C 1
ATOM 2186 O O . TYR A 1 291 ? -4.111 -6.063 4.868 1.00 98.88 291 TYR A O 1
ATOM 2194 N N . ALA A 1 292 ? -2.354 -7.489 4.842 1.00 98.62 292 ALA A N 1
ATOM 2195 C CA . ALA A 1 292 ? -3.046 -8.728 5.167 1.00 98.62 292 ALA A CA 1
ATOM 2196 C C . ALA A 1 292 ? -2.966 -8.972 6.684 1.00 98.62 292 ALA A C 1
ATOM 2198 O O . ALA A 1 292 ? -1.938 -9.470 7.165 1.00 98.62 292 ALA A O 1
ATOM 2199 N N . PRO A 1 293 ? -4.013 -8.649 7.469 1.00 97.56 293 PRO A N 1
ATOM 2200 C CA . PRO A 1 293 ? -3.907 -8.604 8.927 1.00 97.56 293 PRO A CA 1
ATOM 2201 C C . PRO A 1 293 ? -3.633 -9.980 9.547 1.00 97.56 293 PRO A C 1
ATOM 2203 O O . PRO A 1 293 ? -2.801 -10.101 10.441 1.00 97.56 293 PRO A O 1
ATOM 2206 N N . THR A 1 294 ? -4.257 -11.038 9.020 1.00 96.56 294 THR A N 1
ATOM 2207 C CA . THR A 1 294 ? -4.084 -12.422 9.503 1.00 96.56 294 THR A CA 1
ATOM 2208 C C . THR A 1 294 ? -2.646 -12.918 9.356 1.00 96.56 294 THR A C 1
ATOM 2210 O O . THR A 1 294 ? -2.150 -13.660 10.198 1.00 96.56 294 THR A O 1
ATOM 2213 N N . GLN A 1 295 ? -1.966 -12.502 8.288 1.00 97.44 295 GLN A N 1
ATOM 2214 C CA . GLN A 1 295 ? -0.596 -12.922 7.983 1.00 97.44 295 GLN A CA 1
ATOM 2215 C C . GLN A 1 295 ? 0.448 -11.926 8.495 1.00 97.44 295 GLN A C 1
ATOM 2217 O O . GLN A 1 295 ? 1.638 -12.237 8.498 1.00 97.44 295 GLN A O 1
ATOM 2222 N N . ARG A 1 296 ? 0.009 -10.720 8.883 1.00 97.88 296 ARG A N 1
ATOM 2223 C CA . ARG A 1 296 ? 0.853 -9.558 9.178 1.00 97.88 296 ARG A CA 1
ATOM 2224 C C . ARG A 1 296 ? 1.869 -9.308 8.061 1.00 97.88 296 ARG A C 1
ATOM 2226 O O . ARG A 1 296 ? 3.077 -9.218 8.290 1.00 97.88 296 ARG A O 1
ATOM 2233 N N . ARG A 1 297 ? 1.365 -9.253 6.827 1.00 98.62 297 ARG A N 1
ATOM 2234 C CA . ARG A 1 297 ? 2.164 -9.027 5.616 1.00 98.62 297 ARG A CA 1
ATOM 2235 C C . ARG A 1 297 ? 1.665 -7.818 4.853 1.00 98.62 297 ARG A C 1
ATOM 2237 O O . ARG A 1 297 ? 0.459 -7.610 4.759 1.00 98.62 297 ARG A O 1
ATOM 2244 N N . TYR A 1 298 ? 2.592 -7.062 4.283 1.00 98.88 298 TYR A N 1
ATOM 2245 C CA . TYR A 1 298 ? 2.275 -6.053 3.281 1.00 98.88 298 TYR A CA 1
ATOM 2246 C C . TYR A 1 298 ? 2.538 -6.631 1.899 1.00 98.88 298 TYR A C 1
ATOM 2248 O O . TYR A 1 298 ? 3.551 -7.302 1.719 1.00 98.88 298 TYR A O 1
ATOM 2256 N N . TYR A 1 299 ? 1.653 -6.348 0.951 1.00 98.88 299 TYR A N 1
ATOM 2257 C CA . TYR A 1 299 ? 1.820 -6.698 -0.458 1.00 98.88 299 TYR A CA 1
ATOM 2258 C C . TYR A 1 299 ? 1.834 -5.406 -1.266 1.00 98.88 299 TYR A C 1
ATOM 2260 O O . TYR A 1 299 ? 0.888 -4.618 -1.180 1.00 98.88 299 TYR A O 1
ATOM 2268 N N . LEU A 1 300 ? 2.914 -5.173 -2.005 1.00 98.81 300 LEU A N 1
ATOM 2269 C CA . LEU A 1 300 ? 3.113 -3.972 -2.801 1.00 98.81 300 LEU A CA 1
ATOM 2270 C C . LEU A 1 300 ? 3.171 -4.377 -4.273 1.00 98.81 300 LEU A C 1
ATOM 2272 O O . LEU A 1 300 ? 4.076 -5.100 -4.678 1.00 98.81 300 LEU A O 1
ATOM 2276 N N . TYR A 1 301 ? 2.180 -3.930 -5.040 1.00 98.81 301 TYR A N 1
ATOM 2277 C CA . TYR A 1 301 ? 2.028 -4.205 -6.468 1.00 98.81 301 TYR A CA 1
ATOM 2278 C C . TYR A 1 301 ? 2.394 -2.937 -7.232 1.00 98.81 301 TYR A C 1
ATOM 2280 O O . TYR A 1 301 ? 1.750 -1.906 -7.015 1.00 98.81 301 TYR A O 1
ATOM 2288 N N . PHE A 1 302 ? 3.401 -2.997 -8.100 1.00 98.62 302 PHE A N 1
ATOM 2289 C CA . PHE A 1 302 ? 3.915 -1.837 -8.831 1.00 98.62 302 PHE A CA 1
ATOM 2290 C C . PHE A 1 302 ? 3.770 -1.974 -10.346 1.00 98.62 302 PHE A C 1
ATOM 2292 O O . PHE A 1 302 ? 3.433 -3.038 -10.861 1.00 98.62 302 PHE A O 1
ATOM 2299 N N . HIS A 1 303 ? 4.028 -0.865 -11.039 1.00 98.44 303 HIS A N 1
ATOM 2300 C CA . HIS A 1 303 ? 3.980 -0.727 -12.494 1.00 98.44 303 HIS A CA 1
ATOM 2301 C C . HIS A 1 303 ? 2.587 -0.858 -13.117 1.00 98.44 303 HIS A C 1
ATOM 2303 O O . HIS A 1 303 ? 2.459 -1.072 -14.316 1.00 98.44 303 HIS A O 1
ATOM 2309 N N . LEU A 1 304 ? 1.512 -0.668 -12.349 1.00 98.75 304 LEU A N 1
ATOM 2310 C CA . LEU A 1 304 ? 0.149 -0.853 -12.861 1.00 98.75 304 LEU A CA 1
ATOM 2311 C C . LEU A 1 304 ? -0.199 0.147 -13.981 1.00 98.75 304 LEU A C 1
ATOM 2313 O O . LEU A 1 304 ? 0.300 1.273 -14.039 1.00 98.75 304 LEU A O 1
ATOM 2317 N N . HIS A 1 305 ? -1.109 -0.242 -14.867 1.00 98.50 305 HIS A N 1
ATOM 2318 C CA . HIS A 1 305 ? -1.707 0.663 -15.846 1.00 98.50 305 HIS A CA 1
ATOM 2319 C C . HIS A 1 305 ? -2.798 1.518 -15.191 1.00 98.50 305 HIS A C 1
ATOM 2321 O O . HIS A 1 305 ? -2.744 2.748 -15.214 1.00 98.50 305 HIS A O 1
ATOM 2327 N N . ASP A 1 306 ? -3.762 0.856 -14.552 1.00 97.88 306 ASP A N 1
ATOM 2328 C CA . ASP A 1 306 ? -4.888 1.455 -13.838 1.00 97.88 306 ASP A CA 1
ATOM 2329 C C . ASP A 1 306 ? -5.159 0.717 -12.516 1.00 97.88 306 ASP A C 1
ATOM 2331 O O . ASP A 1 306 ? -4.555 -0.317 -12.230 1.00 97.88 306 ASP A O 1
ATOM 2335 N N . ILE A 1 307 ? -6.029 1.284 -11.674 1.00 98.44 307 ILE A N 1
ATOM 2336 C CA . ILE A 1 307 ? -6.362 0.742 -10.350 1.00 98.44 307 ILE A CA 1
ATOM 2337 C C . ILE A 1 307 ? -7.874 0.764 -10.138 1.00 98.44 307 ILE A C 1
ATOM 2339 O O . ILE A 1 307 ? -8.537 1.777 -10.366 1.00 98.44 307 ILE A O 1
ATOM 2343 N N . MET A 1 308 ? -8.405 -0.347 -9.631 1.00 98.06 308 MET A N 1
ATOM 2344 C CA . MET A 1 308 ? -9.830 -0.569 -9.362 1.00 98.06 308 MET A CA 1
ATOM 2345 C C . MET A 1 308 ? -10.181 -0.537 -7.867 1.00 98.06 308 MET A C 1
ATOM 2347 O O . MET A 1 308 ? -11.355 -0.449 -7.500 1.00 98.06 308 MET A O 1
ATOM 2351 N N . VAL A 1 309 ? -9.179 -0.573 -6.987 1.00 98.06 309 VAL A N 1
ATOM 2352 C CA . VAL A 1 309 ? -9.347 -0.499 -5.528 1.00 98.06 309 VAL A CA 1
ATOM 2353 C C . VAL A 1 309 ? -9.118 0.908 -4.982 1.00 98.06 309 VAL A C 1
ATOM 2355 O O . VAL A 1 309 ? -8.583 1.788 -5.653 1.00 98.06 309 VAL A O 1
ATOM 2358 N N . ARG A 1 310 ? -9.549 1.147 -3.739 1.00 97.88 310 ARG A N 1
ATOM 2359 C CA . ARG A 1 310 ? -9.390 2.437 -3.052 1.00 97.88 310 ARG A CA 1
ATOM 2360 C C . ARG A 1 310 ? -8.919 2.233 -1.614 1.00 97.88 310 ARG A C 1
ATOM 2362 O O . ARG A 1 310 ? -9.339 1.250 -1.001 1.00 97.88 310 ARG A O 1
ATOM 2369 N N . PRO A 1 311 ? -8.127 3.164 -1.049 1.00 98.69 311 PRO A N 1
ATOM 2370 C CA . PRO A 1 311 ? -7.707 3.094 0.344 1.00 98.69 311 PRO A CA 1
ATOM 2371 C C . PRO A 1 311 ? -8.898 2.976 1.297 1.00 98.69 311 PRO A C 1
ATOM 2373 O O . PRO A 1 311 ? -9.959 3.556 1.061 1.00 98.69 311 PRO A O 1
ATOM 2376 N N . GLY A 1 312 ? -8.715 2.213 2.371 1.00 98.62 312 GLY A N 1
ATOM 2377 C CA . GLY A 1 312 ? -9.723 1.951 3.396 1.00 98.62 312 GLY A CA 1
ATOM 2378 C C . GLY A 1 312 ? -10.727 0.845 3.066 1.00 98.62 312 GLY A C 1
ATOM 2379 O O . GLY A 1 312 ? -11.526 0.502 3.933 1.00 98.62 312 GLY A O 1
ATOM 2380 N N . ALA A 1 313 ? -10.698 0.270 1.861 1.00 98.56 313 ALA A N 1
ATOM 2381 C CA . ALA A 1 313 ? -11.499 -0.907 1.532 1.00 98.56 313 ALA A CA 1
ATOM 2382 C C . ALA A 1 313 ? -10.894 -2.184 2.140 1.00 98.56 313 ALA A C 1
ATOM 2384 O O . ALA A 1 313 ? -9.675 -2.351 2.136 1.00 98.56 313 ALA A O 1
ATOM 2385 N N . LEU A 1 314 ? -11.750 -3.094 2.613 1.00 98.75 314 LEU A N 1
ATOM 2386 C CA . LEU A 1 314 ? -11.388 -4.474 2.938 1.00 98.75 314 LEU A CA 1
ATOM 2387 C C . LEU A 1 314 ? -11.763 -5.355 1.745 1.00 98.75 314 LEU A C 1
ATOM 2389 O O . LEU A 1 314 ? -12.935 -5.427 1.377 1.00 98.75 314 LEU A O 1
ATOM 2393 N N . ILE A 1 315 ? -10.773 -5.996 1.135 1.00 98.56 315 ILE A N 1
ATOM 2394 C CA . ILE A 1 315 ? -10.936 -6.834 -0.053 1.00 98.56 315 ILE A CA 1
ATOM 2395 C C . ILE A 1 315 ? -10.530 -8.277 0.263 1.00 98.56 315 ILE A C 1
ATOM 2397 O O . ILE A 1 315 ? -9.576 -8.473 1.015 1.00 98.56 315 ILE A O 1
ATOM 2401 N N . PRO A 1 316 ? -11.232 -9.286 -0.272 1.00 98.00 316 PRO A N 1
ATOM 2402 C CA . PRO A 1 316 ? -10.814 -10.675 -0.147 1.00 98.00 316 PRO A CA 1
ATOM 2403 C C . PRO A 1 316 ? -9.692 -11.030 -1.139 1.00 98.00 316 PRO A C 1
ATOM 2405 O O . PRO A 1 316 ? -9.412 -10.289 -2.088 1.00 98.00 316 PRO A O 1
ATOM 2408 N N . SER A 1 317 ? -9.087 -12.202 -0.955 1.00 97.38 317 SER A N 1
ATOM 2409 C CA . SER A 1 317 ? -8.297 -12.866 -1.999 1.00 97.38 317 SER A CA 1
ATOM 2410 C C . SER A 1 317 ? -9.132 -13.041 -3.278 1.00 97.38 317 SER A C 1
ATOM 2412 O O . SER A 1 317 ? -10.344 -13.259 -3.219 1.00 97.38 317 SER A O 1
ATOM 2414 N N . GLY A 1 318 ? -8.502 -12.895 -4.444 1.00 97.75 318 GLY A N 1
ATOM 2415 C CA . GLY A 1 318 ? -9.176 -12.916 -5.744 1.00 97.75 318 GLY A CA 1
ATOM 2416 C C . GLY A 1 318 ? -9.924 -11.629 -6.102 1.00 97.75 318 GLY A C 1
ATOM 2417 O O . GLY A 1 318 ? -10.599 -11.589 -7.128 1.00 97.75 318 GLY A O 1
ATOM 2418 N N . TYR A 1 319 ? -9.832 -10.565 -5.296 1.00 98.38 319 TYR A N 1
ATOM 2419 C CA . TYR A 1 319 ? -10.441 -9.281 -5.644 1.00 98.38 319 TYR A CA 1
ATOM 2420 C C . TYR A 1 319 ? -9.614 -8.539 -6.718 1.00 98.38 319 TYR A C 1
ATOM 2422 O O . TYR A 1 319 ? -8.397 -8.413 -6.544 1.00 98.38 319 TYR A O 1
ATOM 2430 N N . PRO A 1 320 ? -10.239 -8.011 -7.788 1.00 98.25 320 PRO A N 1
ATOM 2431 C CA . PRO A 1 320 ? -9.561 -7.236 -8.832 1.00 98.25 320 PRO A CA 1
ATOM 2432 C C . PRO A 1 320 ? -8.858 -5.979 -8.303 1.00 98.25 320 PRO A C 1
ATOM 2434 O O . PRO A 1 320 ? -9.484 -5.126 -7.672 1.00 98.25 320 PRO A O 1
ATOM 2437 N N . LEU A 1 321 ? -7.564 -5.832 -8.589 1.00 98.69 321 LEU A N 1
ATOM 2438 C CA . LEU A 1 321 ? -6.754 -4.680 -8.178 1.00 98.69 321 LEU A CA 1
ATOM 2439 C C . LEU A 1 321 ? -6.661 -3.603 -9.263 1.00 98.69 321 LEU A C 1
ATOM 2441 O O . LEU A 1 321 ? -6.642 -2.417 -8.934 1.00 98.69 321 LEU A O 1
ATOM 2445 N N . GLY A 1 322 ? -6.619 -4.010 -10.530 1.00 98.38 322 GLY A N 1
ATOM 2446 C CA . GLY A 1 322 ? -6.337 -3.165 -11.692 1.00 98.38 322 GLY A CA 1
ATOM 2447 C C . GLY A 1 322 ? -5.545 -3.940 -12.741 1.00 98.38 322 GLY A C 1
ATOM 2448 O O . GLY A 1 322 ? -5.326 -5.139 -12.577 1.00 98.38 322 GLY A O 1
ATOM 2449 N N . HIS A 1 323 ? -5.114 -3.279 -13.809 1.00 98.62 323 HIS A N 1
ATOM 2450 C CA . HIS A 1 323 ? -4.351 -3.929 -14.879 1.00 98.62 323 HIS A CA 1
ATOM 2451 C C . HIS A 1 323 ? -2.845 -3.747 -14.695 1.00 98.62 323 HIS A C 1
ATOM 2453 O O . HIS A 1 323 ? -2.390 -2.682 -14.267 1.00 98.62 323 HIS A O 1
ATOM 2459 N N . GLY A 1 324 ? -2.065 -4.764 -15.067 1.00 98.31 324 GLY A N 1
ATOM 2460 C CA . GLY A 1 324 ? -0.616 -4.610 -15.210 1.00 98.31 324 GLY A CA 1
ATOM 2461 C C . GLY A 1 324 ? -0.263 -3.557 -16.265 1.00 98.31 324 GLY A C 1
ATOM 2462 O O . GLY A 1 324 ? -1.085 -3.230 -17.121 1.00 98.31 324 GLY A O 1
ATOM 2463 N N . GLY A 1 325 ? 0.938 -2.998 -16.207 1.00 98.00 325 GLY A N 1
ATOM 2464 C CA . GLY A 1 325 ? 1.394 -1.980 -17.150 1.00 98.00 325 GLY A CA 1
ATOM 2465 C C . GLY A 1 325 ? 2.899 -1.770 -17.052 1.00 98.00 325 GLY A C 1
ATOM 2466 O O . GLY A 1 325 ? 3.621 -2.662 -16.618 1.00 98.00 325 GLY A O 1
ATOM 2467 N N . ASN A 1 326 ? 3.357 -0.575 -17.423 1.00 98.06 326 ASN A N 1
ATOM 2468 C CA . ASN A 1 326 ? 4.771 -0.199 -17.358 1.00 98.06 326 ASN A CA 1
ATOM 2469 C C . ASN A 1 326 ? 4.998 1.201 -16.772 1.00 98.06 326 ASN A C 1
ATOM 2471 O O . ASN A 1 326 ? 5.911 1.916 -17.176 1.00 98.06 326 ASN A O 1
ATOM 2475 N N . THR A 1 327 ? 4.139 1.653 -15.857 1.00 98.56 327 THR A N 1
ATOM 2476 C CA . THR A 1 327 ? 4.337 2.970 -15.227 1.00 98.56 327 THR A CA 1
ATOM 2477 C C . THR A 1 327 ? 5.496 2.940 -14.233 1.00 98.56 327 THR A C 1
ATOM 2479 O O . THR A 1 327 ? 5.791 1.908 -13.641 1.00 98.56 327 THR A O 1
ATOM 2482 N N . GLY A 1 328 ? 6.133 4.086 -13.986 1.00 98.19 328 GLY A N 1
ATOM 2483 C CA . GLY A 1 328 ? 7.320 4.153 -13.133 1.00 98.19 328 GLY A CA 1
ATOM 2484 C C . GLY A 1 328 ? 8.606 4.073 -13.939 1.00 98.19 328 GLY A C 1
ATOM 2485 O O . GLY A 1 328 ? 8.703 3.314 -14.898 1.00 98.19 328 GLY A O 1
ATOM 2486 N N . VAL A 1 329 ? 9.607 4.849 -13.523 1.00 96.94 329 VAL A N 1
ATOM 2487 C CA . VAL A 1 329 ? 10.885 4.973 -14.245 1.00 96.94 329 VAL A CA 1
ATOM 2488 C C . VAL A 1 329 ? 11.539 3.614 -14.508 1.00 96.94 329 VAL A C 1
ATOM 2490 O O . VAL A 1 329 ? 12.112 3.414 -15.571 1.00 96.94 329 VAL A O 1
ATOM 2493 N N . ASN A 1 330 ? 11.422 2.651 -13.588 1.00 94.19 330 ASN A N 1
ATOM 2494 C CA . ASN A 1 330 ? 12.038 1.336 -13.774 1.00 94.19 330 ASN A CA 1
ATOM 2495 C C . ASN A 1 330 ? 11.411 0.542 -14.929 1.00 94.19 330 ASN A C 1
ATOM 2497 O O . ASN A 1 330 ? 12.152 -0.019 -15.728 1.00 94.19 330 ASN A O 1
ATOM 2501 N N . ALA A 1 331 ? 10.080 0.518 -15.032 1.00 96.06 331 ALA A N 1
ATOM 2502 C CA . ALA A 1 331 ? 9.377 -0.265 -16.050 1.00 96.06 331 ALA A CA 1
ATOM 2503 C C . ALA A 1 331 ? 9.262 0.456 -17.399 1.00 96.06 331 ALA A C 1
ATOM 2505 O O . ALA A 1 331 ? 9.045 -0.178 -18.426 1.00 96.06 331 ALA A O 1
ATOM 2506 N N . ARG A 1 332 ? 9.439 1.784 -17.422 1.00 95.81 332 ARG A N 1
ATOM 2507 C CA . ARG A 1 332 ? 9.461 2.565 -18.666 1.00 95.81 332 ARG A CA 1
ATOM 2508 C C . ARG A 1 332 ? 10.706 2.335 -19.514 1.00 95.81 332 ARG A C 1
ATOM 2510 O O . ARG A 1 332 ? 10.663 2.632 -20.703 1.00 95.81 332 ARG A O 1
ATOM 2517 N N . LYS A 1 333 ? 11.790 1.817 -18.932 1.00 94.06 333 LYS A N 1
ATOM 2518 C CA . LYS A 1 333 ? 13.039 1.569 -19.658 1.00 94.06 333 LYS A CA 1
ATOM 2519 C C . LYS A 1 333 ? 12.842 0.526 -20.766 1.00 94.06 333 LYS A C 1
ATOM 2521 O O . LYS A 1 333 ? 12.116 -0.450 -20.562 1.00 94.06 333 LYS A O 1
ATOM 2526 N N . PRO A 1 334 ? 13.515 0.669 -21.921 1.00 91.12 334 PRO A N 1
ATOM 2527 C CA . PRO A 1 334 ? 13.408 -0.298 -23.009 1.00 91.12 334 PRO A CA 1
ATOM 2528 C C . PRO A 1 334 ? 13.745 -1.724 -22.553 1.00 91.12 334 PRO A C 1
ATOM 2530 O O . PRO A 1 334 ? 14.848 -1.984 -22.082 1.00 91.12 334 PRO A O 1
ATOM 2533 N N . GLY A 1 335 ? 12.797 -2.653 -22.708 1.00 88.31 335 GLY A N 1
ATOM 2534 C CA . GLY A 1 335 ? 12.954 -4.055 -22.298 1.00 88.31 335 GLY A CA 1
ATOM 2535 C C . GLY A 1 335 ? 12.668 -4.344 -20.819 1.00 88.31 335 GLY A C 1
ATOM 2536 O O . GLY A 1 335 ? 12.852 -5.479 -20.394 1.00 88.31 335 GLY A O 1
ATOM 2537 N N . HIS A 1 336 ? 12.208 -3.351 -20.052 1.00 90.06 336 HIS A N 1
ATOM 2538 C CA . HIS A 1 336 ? 11.823 -3.501 -18.645 1.00 90.06 336 HIS A CA 1
ATOM 2539 C C . HIS A 1 336 ? 10.297 -3.489 -18.433 1.00 90.06 336 HIS A C 1
ATOM 2541 O O . HIS A 1 336 ? 9.848 -3.439 -17.296 1.00 90.06 336 HIS A O 1
ATOM 2547 N N . GLY A 1 337 ? 9.487 -3.512 -19.494 1.00 91.06 337 GLY A N 1
ATOM 2548 C CA . GLY A 1 337 ? 8.026 -3.606 -19.397 1.00 91.06 337 GLY A CA 1
ATOM 2549 C C . GLY A 1 337 ? 7.526 -5.017 -19.063 1.00 91.06 337 GLY A C 1
ATOM 2550 O O . GLY A 1 337 ? 8.264 -5.861 -18.555 1.00 91.06 337 GLY A O 1
ATOM 2551 N N . GLU A 1 338 ? 6.253 -5.262 -19.364 1.00 94.88 338 GLU A N 1
ATOM 2552 C CA . GLU A 1 338 ? 5.600 -6.575 -19.430 1.00 94.88 338 GLU A CA 1
ATOM 2553 C C . GLU A 1 338 ? 5.665 -7.412 -18.142 1.00 94.88 338 GLU A C 1
ATOM 2555 O O . GLU A 1 338 ? 5.568 -8.640 -18.175 1.00 94.88 338 GLU A O 1
ATOM 2560 N N . HIS A 1 339 ? 5.797 -6.776 -16.978 1.00 96.75 339 HIS A N 1
ATOM 2561 C CA . HIS A 1 339 ? 5.840 -7.480 -15.702 1.00 96.75 339 HIS A CA 1
ATOM 2562 C C . HIS A 1 339 ? 5.091 -6.736 -14.594 1.00 96.75 339 HIS A C 1
ATOM 2564 O O . HIS A 1 339 ? 4.911 -5.521 -14.611 1.00 96.75 339 HIS A O 1
ATOM 2570 N N . LEU A 1 340 ? 4.656 -7.502 -13.598 1.00 97.94 340 LEU A N 1
ATOM 2571 C CA . LEU A 1 340 ? 4.274 -6.999 -12.286 1.00 97.94 340 LEU A CA 1
ATOM 2572 C C . LEU A 1 340 ? 5.484 -7.130 -11.359 1.00 97.94 340 LEU A C 1
ATOM 2574 O O . LEU A 1 340 ? 5.935 -8.247 -11.121 1.00 97.94 340 LEU A O 1
ATOM 2578 N N . HIS A 1 341 ? 5.944 -6.026 -10.774 1.00 98.06 341 HIS A N 1
ATOM 2579 C CA . HIS A 1 341 ? 6.896 -6.065 -9.659 1.00 98.06 341 HIS A CA 1
ATOM 2580 C C . HIS A 1 341 ? 6.117 -6.205 -8.350 1.00 98.06 341 HIS A C 1
ATOM 2582 O O . HIS A 1 341 ? 5.334 -5.320 -7.978 1.00 98.06 341 HIS A O 1
ATOM 2588 N N . LEU A 1 342 ? 6.306 -7.334 -7.664 1.00 98.50 342 LEU A N 1
ATOM 2589 C CA . LEU A 1 342 ? 5.655 -7.645 -6.392 1.00 98.50 342 LEU A CA 1
ATOM 2590 C C . LEU A 1 342 ? 6.672 -7.680 -5.252 1.00 98.50 342 LEU A C 1
ATOM 2592 O O . LEU A 1 342 ? 7.599 -8.488 -5.258 1.00 98.50 342 LEU A O 1
ATOM 2596 N N . GLU A 1 343 ? 6.435 -6.884 -4.213 1.00 98.50 343 GLU A N 1
ATOM 2597 C CA . GLU A 1 343 ? 7.164 -6.984 -2.947 1.00 98.50 343 GLU A CA 1
ATOM 2598 C C . GLU A 1 343 ? 6.246 -7.470 -1.830 1.00 98.50 343 GLU A C 1
ATOM 2600 O O . GLU A 1 343 ? 5.091 -7.048 -1.715 1.00 98.50 343 GLU A O 1
ATOM 2605 N N . ILE A 1 344 ? 6.779 -8.332 -0.960 1.00 98.62 344 ILE A N 1
ATOM 2606 C CA . ILE A 1 344 ? 6.078 -8.783 0.244 1.00 98.62 344 ILE A CA 1
ATOM 2607 C C 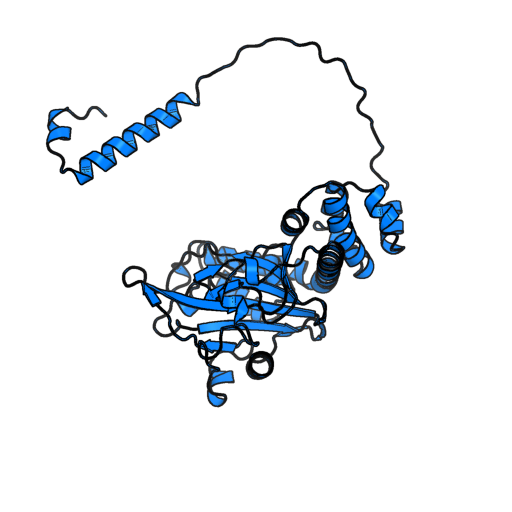. ILE A 1 344 ? 6.922 -8.460 1.471 1.00 98.62 344 ILE A C 1
ATOM 2609 O O . ILE A 1 344 ? 8.027 -8.978 1.627 1.00 98.62 344 ILE A O 1
ATOM 2613 N N . TYR A 1 345 ? 6.387 -7.643 2.377 1.00 98.62 345 TYR A N 1
ATOM 2614 C CA . TYR A 1 345 ? 7.013 -7.356 3.668 1.00 98.62 345 TYR A CA 1
ATOM 2615 C C . TYR A 1 345 ? 6.388 -8.204 4.776 1.00 98.62 345 TYR A C 1
ATOM 2617 O O . TYR A 1 345 ? 5.195 -8.092 5.053 1.00 98.62 345 TYR A O 1
ATOM 2625 N N . GLU A 1 346 ? 7.189 -9.022 5.453 1.00 98.12 346 GLU A N 1
ATOM 262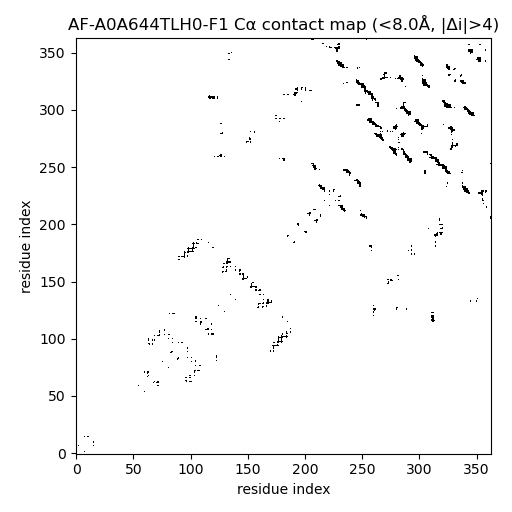6 C CA . GLU A 1 346 ? 6.787 -9.828 6.606 1.00 98.12 346 GLU A CA 1
ATOM 2627 C C . GLU A 1 346 ? 7.022 -9.044 7.903 1.00 98.12 346 GLU A C 1
ATOM 2629 O O . GLU A 1 346 ? 8.142 -8.979 8.421 1.00 98.12 346 GLU A O 1
ATOM 2634 N N . ALA A 1 347 ? 5.952 -8.468 8.461 1.00 96.69 347 ALA A N 1
ATOM 2635 C CA . ALA A 1 347 ? 6.038 -7.578 9.618 1.00 96.69 347 ALA A CA 1
ATOM 2636 C C . ALA A 1 347 ? 6.613 -8.260 10.861 1.00 96.69 347 ALA A C 1
ATOM 2638 O O . ALA A 1 347 ? 7.414 -7.661 11.583 1.00 96.69 347 ALA A O 1
ATOM 2639 N N . ALA A 1 348 ? 6.253 -9.529 11.079 1.00 93.62 348 ALA A N 1
ATOM 2640 C CA . ALA A 1 348 ? 6.725 -10.321 12.213 1.00 93.62 348 ALA A CA 1
ATOM 2641 C C . ALA A 1 348 ? 8.255 -10.479 12.235 1.00 93.62 348 ALA A C 1
ATOM 2643 O O . ALA A 1 348 ? 8.845 -10.549 13.310 1.00 93.62 348 ALA A O 1
ATOM 2644 N N . LYS A 1 349 ? 8.895 -10.504 11.058 1.00 96.00 349 LYS A N 1
ATOM 2645 C CA . LYS A 1 349 ? 10.356 -10.605 10.912 1.00 96.00 349 LYS A CA 1
ATOM 2646 C C . LYS A 1 349 ? 11.009 -9.286 10.486 1.00 96.00 349 LYS A C 1
ATOM 2648 O O . LYS A 1 349 ? 12.212 -9.259 10.252 1.00 96.00 349 LYS A O 1
ATOM 2653 N N . ALA A 1 350 ? 10.224 -8.211 10.375 1.00 95.50 350 ALA A N 1
ATOM 2654 C CA . ALA A 1 350 ? 10.653 -6.882 9.949 1.00 95.50 350 ALA A CA 1
ATOM 2655 C C . ALA A 1 350 ? 11.515 -6.878 8.667 1.00 95.50 350 ALA A C 1
ATOM 2657 O O . ALA A 1 350 ? 12.515 -6.162 8.583 1.00 95.50 350 ALA A O 1
ATOM 2658 N N . ARG A 1 351 ? 11.142 -7.684 7.664 1.00 96.62 351 ARG A N 1
ATOM 2659 C CA . ARG A 1 351 ? 11.924 -7.852 6.430 1.00 96.62 351 ARG A CA 1
ATOM 2660 C C . ARG A 1 351 ? 11.034 -7.996 5.202 1.00 96.62 351 ARG A C 1
ATOM 2662 O O . ARG A 1 351 ? 9.932 -8.528 5.295 1.00 96.62 351 ARG A O 1
ATOM 2669 N N . PHE A 1 352 ? 11.578 -7.640 4.046 1.00 97.81 352 PHE A N 1
ATOM 2670 C CA . PHE A 1 352 ? 11.053 -8.113 2.771 1.00 97.81 352 PHE A CA 1
ATOM 2671 C C . PHE A 1 352 ? 11.406 -9.590 2.562 1.00 97.81 352 PHE A C 1
ATOM 2673 O O . PHE A 1 352 ? 12.507 -10.032 2.919 1.00 97.81 352 PHE A O 1
ATOM 2680 N N . LEU A 1 353 ? 10.453 -10.344 2.020 1.00 97.62 353 LEU A N 1
ATOM 2681 C CA . LEU A 1 353 ? 10.665 -11.701 1.536 1.00 97.62 353 LEU A CA 1
ATOM 2682 C C . LEU A 1 353 ? 11.588 -11.674 0.319 1.00 97.62 353 LEU A C 1
ATOM 2684 O O . LEU A 1 353 ? 11.634 -10.689 -0.418 1.00 97.62 353 LEU A O 1
ATOM 2688 N N . ARG A 1 354 ? 12.348 -12.749 0.128 1.00 96.12 354 ARG A N 1
ATOM 2689 C CA . ARG A 1 354 ? 13.150 -12.935 -1.076 1.00 96.12 354 ARG A CA 1
ATOM 2690 C C . ARG A 1 354 ? 12.287 -13.420 -2.238 1.00 96.12 354 ARG A C 1
ATOM 2692 O O . ARG A 1 354 ? 11.280 -14.083 -2.018 1.00 96.12 354 ARG A O 1
ATOM 2699 N N . ASN A 1 355 ? 12.721 -13.136 -3.460 1.00 95.31 355 ASN A N 1
ATOM 2700 C CA . ASN A 1 355 ? 12.133 -13.604 -4.725 1.00 95.31 355 ASN A CA 1
ATOM 2701 C C . ASN A 1 355 ? 11.562 -15.044 -4.694 1.00 95.31 355 ASN A C 1
ATOM 2703 O O . ASN A 1 355 ? 10.399 -15.239 -5.032 1.00 95.31 355 ASN A O 1
ATOM 2707 N N . HIS A 1 356 ? 12.321 -16.046 -4.240 1.00 95.19 356 HIS A N 1
ATOM 2708 C CA . HIS A 1 356 ? 11.875 -17.443 -4.164 1.00 95.19 356 HIS A CA 1
ATOM 2709 C C . HIS A 1 356 ? 10.771 -17.656 -3.124 1.00 95.19 356 HIS A C 1
ATOM 2711 O O . HIS A 1 356 ? 9.808 -18.355 -3.406 1.00 95.19 356 HIS A O 1
ATOM 2717 N N . GLU A 1 357 ? 10.854 -16.995 -1.964 1.00 96.94 357 GLU A N 1
ATOM 2718 C CA . GLU A 1 357 ? 9.792 -17.042 -0.950 1.00 96.94 357 GLU A CA 1
ATOM 2719 C C . GLU A 1 357 ? 8.495 -16.402 -1.472 1.00 96.94 357 GLU A C 1
ATOM 2721 O O . GLU A 1 357 ? 7.404 -16.816 -1.090 1.00 96.94 357 GLU A O 1
ATOM 2726 N N . ILE A 1 358 ? 8.604 -15.375 -2.325 1.00 97.44 358 ILE A N 1
ATOM 2727 C CA . ILE A 1 358 ? 7.453 -14.759 -2.999 1.00 97.44 358 ILE A CA 1
ATOM 2728 C C . ILE A 1 358 ? 6.907 -15.714 -4.067 1.00 97.44 358 ILE A C 1
ATOM 2730 O O . ILE A 1 358 ? 5.694 -15.886 -4.157 1.00 97.44 358 ILE A O 1
ATOM 2734 N N . ALA A 1 359 ? 7.776 -16.367 -4.841 1.00 95.38 359 ALA A N 1
ATOM 2735 C CA . ALA A 1 359 ? 7.367 -17.324 -5.865 1.00 95.38 359 ALA A CA 1
ATOM 2736 C C . ALA A 1 359 ? 6.566 -18.490 -5.265 1.00 95.38 359 ALA A C 1
ATOM 2738 O O . ALA A 1 359 ? 5.505 -18.794 -5.797 1.00 95.38 359 ALA A O 1
ATOM 2739 N N . ASP A 1 360 ? 7.000 -19.033 -4.122 1.00 95.38 360 ASP A N 1
ATOM 2740 C CA . ASP A 1 360 ? 6.306 -20.102 -3.379 1.00 95.38 360 ASP A CA 1
ATOM 2741 C C . ASP A 1 360 ? 4.917 -19.687 -2.848 1.00 95.38 360 ASP A C 1
ATOM 2743 O O . ASP A 1 360 ? 4.100 -20.531 -2.481 1.00 95.38 360 ASP A O 1
ATOM 2747 N N . ILE A 1 361 ? 4.650 -18.381 -2.739 1.00 95.50 361 ILE A N 1
ATOM 2748 C CA . ILE A 1 361 ? 3.337 -17.847 -2.344 1.00 95.50 361 ILE A CA 1
ATOM 2749 C C . ILE A 1 361 ? 2.420 -17.686 -3.564 1.00 95.50 361 ILE A C 1
ATOM 2751 O O . ILE A 1 361 ? 1.199 -17.785 -3.429 1.00 95.50 361 ILE A O 1
ATOM 2755 N N . VAL A 1 362 ? 2.987 -17.375 -4.731 1.00 95.00 362 VAL A N 1
ATOM 2756 C CA . VAL A 1 362 ? 2.233 -16.982 -5.930 1.00 95.00 362 VAL A CA 1
ATOM 2757 C C . VAL A 1 362 ? 1.918 -18.168 -6.846 1.00 95.00 362 VAL A C 1
ATOM 2759 O O . VAL A 1 362 ? 0.834 -18.179 -7.435 1.00 95.00 362 VAL A O 1
ATOM 2762 N N . PHE A 1 363 ? 2.844 -19.122 -6.982 1.00 92.25 363 PHE A N 1
ATOM 2763 C CA . PHE A 1 363 ? 2.799 -20.256 -7.916 1.00 92.25 363 PHE A CA 1
ATOM 2764 C C . PHE A 1 363 ? 2.854 -21.585 -7.169 1.00 92.25 363 PHE A C 1
ATOM 2766 O O . PHE A 1 363 ? 2.200 -22.538 -7.656 1.00 92.25 363 PHE A O 1
#

Foldseek 3Di:
DDDDPVVLVPDDPVVNVVVVVVVVVVVVVVVVPCDDDDDDDDDDDDDPDPCPDDPDVVVVLVCLVVLVLVCCLVVDDLVRLLVCLDPPNLVPDDLSSLLSSLLSNLVSCVVVVHDSLVSQLVRFDALLLVCLLLDDPVNLVVLCVQLPDDDDQVVSSVVSNVNNVVRNVSNSSVLSSQNSLLVNCVVVVQEDDQCVLDVCLVQDDAFFAHPPQWDFDDPVCQVVPPFQKTWIFGPPWDADPPPRKIWGGWTWARFFWAWRYWWQDWFAAQDSVRGDDIDSHQAFFTWTWTAHSVQRKIKIKGQFNGARDDGSGGYGTSHTGHTHIQGHNQSRHVPNHRTIIIWMQRVVVSDIDTNVVVVVSRD

Radius of gyration: 25.1 Å; Cα contacts (8 Å, |Δi|>4): 699; chains: 1; bounding box: 54×63×75 Å

Organism: NCBI:txid1076179

pLDDT: mean 87.83, std 18.2, range [30.59, 98.88]

Secondary structure (DSSP, 8-state):
----HHHHHTS-HHHHHHHHHHHHHHHHHHSTT------------------PPPP-HHHHHHHHHTT-HHHHHHH--HHHHHHHHSTTGGGG--HHHHHHHHHHHHHHHHHTT--HHHHHHTTSPPHHHHHHHH--HHHHHHHHHHTTSSSHHHHHHHHHHHHHHHHGGGHHHHHHHHHHHHHHHHHTT-B--HHHH-GGGGG--SSSSSTTSEEPPPGGGHHHH-TTSEEEEESS-EE-TTT--EEEEEEE-SS-EEEEEEE---B--SSGGG--B-SSBTTTBSEEEEEETTTTEEEEEES-S-----TT-EE-TT-EEEEEE--SHHHHSTT--SEEEEEEEEGGGTEEPPHHHHHHHH-

InterPro domains:
  IPR011055 Duplicated hybrid motif [G3DSA:2.70.70.10] (175-359)
  IPR011055 Duplicated hybrid motif [SSF51261] (282-346)
  IPR016047 M23ase, beta-sheet core domain [PF01551] (283-349)

Sequence (363 aa):
MKLSLQAFLALSPPKRRILVGFALSVFLFGVILLVGLSASGSRTKDFPASQNPAPNIEALLGSIRAGNLDAIVTSLSITDIKKLIAFPQIASLDGGSARVLGKALVEKAIHSGKNPERLIASVLPSTSAVLAMLARDRDVDDYREHATEDGPAGNYYQNVVELVPRMKPLRGTYEALFEGFAQGLAAGGRIGDPLKAADEAAYYKAGVTLPRLSSKPRESEYDYSHTFALDIFLQEVETNPITGLEKGPLLFSLTDSIVLGTSSDWRGGEELSEYHSGGITPKAGNGVILYAPTQRRYYLYFHLHDIMVRPGALIPSGYPLGHGGNTGVNARKPGHGEHLHLEIYEAAKARFLRNHEIADIVF